Protein AF-A0A1Q7RID1-F1 (afdb_monomer_lite)

Radius of gyration: 49.97 Å; chains: 1; bounding box: 99×37×130 Å

Structure (mmCIF, N/CA/C/O backbone):
data_AF-A0A1Q7RID1-F1
#
_entry.id   AF-A0A1Q7RID1-F1
#
loop_
_atom_site.group_PDB
_atom_site.id
_atom_site.type_symbol
_atom_site.label_atom_id
_atom_site.label_alt_id
_atom_site.label_comp_id
_atom_site.label_asym_id
_atom_site.label_entity_id
_atom_site.label_seq_id
_atom_site.pdbx_PDB_ins_code
_atom_site.Cartn_x
_atom_site.Cartn_y
_atom_site.Cartn_z
_atom_site.occupancy
_atom_site.B_iso_or_equiv
_atom_site.auth_seq_id
_atom_site.auth_comp_id
_atom_site.auth_asym_id
_atom_site.auth_atom_id
_atom_site.pdbx_PDB_model_num
ATOM 1 N N . MET A 1 1 ? 16.345 -9.691 -40.781 1.00 50.75 1 MET A N 1
ATOM 2 C CA . MET A 1 1 ? 15.810 -8.319 -40.665 1.00 50.75 1 MET A CA 1
ATOM 3 C C . MET A 1 1 ? 17.003 -7.400 -40.561 1.00 50.75 1 MET A C 1
ATOM 5 O O . MET A 1 1 ? 17.753 -7.519 -39.601 1.00 50.75 1 MET A O 1
ATOM 9 N N . THR A 1 2 ? 17.241 -6.619 -41.603 1.00 48.03 2 THR A N 1
ATOM 10 C CA . THR A 1 2 ? 18.417 -5.761 -41.747 1.00 48.03 2 THR A CA 1
ATOM 11 C C . THR A 1 2 ? 18.216 -4.515 -40.877 1.00 48.03 2 THR A C 1
ATOM 13 O O . THR A 1 2 ? 17.176 -3.870 -41.017 1.00 48.03 2 THR A O 1
ATOM 16 N N . PRO A 1 3 ? 19.123 -4.196 -39.940 1.00 54.78 3 PRO A N 1
ATOM 17 C CA . PRO A 1 3 ? 19.054 -2.952 -39.176 1.00 54.78 3 PRO A CA 1
ATOM 18 C C . PRO A 1 3 ? 19.084 -1.752 -40.127 1.00 54.78 3 PRO A C 1
ATOM 20 O O . PRO A 1 3 ? 19.855 -1.770 -41.085 1.00 54.78 3 PRO A O 1
ATOM 23 N N . LEU A 1 4 ? 18.299 -0.702 -39.854 1.00 56.44 4 LEU A N 1
ATOM 24 C CA . LEU A 1 4 ? 18.349 0.537 -40.651 1.00 56.44 4 LEU A CA 1
ATOM 25 C C . LEU A 1 4 ? 19.720 1.232 -40.553 1.00 56.44 4 LEU A C 1
ATOM 27 O O . LEU A 1 4 ? 20.068 2.028 -41.418 1.00 56.44 4 LEU A O 1
ATOM 31 N N . TYR A 1 5 ? 20.498 0.918 -39.512 1.00 56.34 5 TYR A N 1
ATOM 32 C CA . TYR A 1 5 ? 21.840 1.442 -39.287 1.00 56.34 5 TYR A CA 1
ATOM 33 C C . TYR A 1 5 ? 22.753 0.323 -38.776 1.00 56.34 5 TYR A C 1
ATOM 35 O O . TYR A 1 5 ? 22.479 -0.283 -37.737 1.00 56.34 5 TYR A O 1
ATOM 43 N N . HIS A 1 6 ? 23.841 0.060 -39.502 1.00 52.00 6 HIS A N 1
ATOM 44 C CA . HIS A 1 6 ? 24.931 -0.817 -39.079 1.00 52.00 6 HIS A CA 1
ATOM 45 C C . HIS A 1 6 ? 26.238 -0.014 -39.000 1.00 52.00 6 HIS A C 1
ATOM 47 O O . HIS A 1 6 ? 26.421 0.948 -39.741 1.00 52.00 6 HIS A O 1
ATOM 53 N N . LEU A 1 7 ? 27.083 -0.405 -38.041 1.00 49.88 7 LEU A N 1
ATOM 54 C CA . LEU A 1 7 ? 28.492 -0.046 -37.819 1.00 49.88 7 LEU A CA 1
ATOM 55 C C . LEU A 1 7 ? 29.085 1.052 -38.734 1.00 49.88 7 LEU A C 1
ATOM 57 O O . LEU A 1 7 ? 29.374 0.808 -39.900 1.00 49.88 7 LEU A O 1
ATOM 61 N N . GLY A 1 8 ? 29.344 2.237 -38.160 1.00 53.72 8 GLY A N 1
ATOM 62 C CA . GLY A 1 8 ? 30.166 3.300 -38.769 1.00 53.72 8 GLY A CA 1
ATOM 63 C C . GLY A 1 8 ? 29.455 4.636 -39.020 1.00 53.72 8 GLY A C 1
ATOM 64 O O . GLY A 1 8 ? 30.118 5.660 -39.142 1.00 53.72 8 GLY A O 1
ATOM 65 N N . GLN A 1 9 ? 28.120 4.658 -39.035 1.00 64.81 9 GLN A N 1
ATOM 66 C CA . GLN A 1 9 ? 27.323 5.887 -39.165 1.00 64.81 9 GLN A CA 1
ATOM 67 C C . GLN A 1 9 ? 26.982 6.474 -37.779 1.00 64.81 9 GLN A C 1
ATOM 69 O O . GLN A 1 9 ? 26.686 5.710 -36.851 1.00 64.81 9 GLN A O 1
ATOM 74 N N . PRO A 1 10 ? 27.000 7.809 -37.597 1.00 72.88 10 PRO A N 1
ATOM 75 C CA . PRO A 1 10 ? 26.613 8.426 -36.332 1.00 72.88 10 PRO A CA 1
ATOM 76 C C . PRO A 1 10 ? 25.139 8.137 -36.021 1.00 72.88 10 PRO A C 1
ATOM 78 O O . PRO A 1 10 ? 24.274 8.253 -36.889 1.00 72.88 10 PRO A O 1
ATOM 81 N N . LEU A 1 11 ? 24.838 7.775 -34.768 1.00 82.06 11 LEU A N 1
ATOM 82 C CA . LEU A 1 11 ? 23.455 7.546 -34.343 1.00 82.06 11 LEU A CA 1
ATOM 83 C C . LEU A 1 11 ? 22.625 8.828 -34.519 1.00 82.06 11 LEU A C 1
ATOM 85 O O . LEU A 1 11 ? 23.077 9.909 -34.121 1.00 82.06 11 LEU A O 1
ATOM 89 N N . PRO A 1 12 ? 21.400 8.729 -35.057 1.00 83.19 12 PRO A N 1
ATOM 90 C CA . PRO A 1 12 ? 20.591 9.904 -35.321 1.00 83.19 12 PRO A CA 1
ATOM 91 C C . PRO A 1 12 ? 20.086 10.538 -34.016 1.00 83.19 12 PRO A C 1
ATOM 93 O O . PRO A 1 12 ? 19.702 9.854 -33.062 1.00 83.19 12 PRO A O 1
ATOM 96 N N . LYS A 1 13 ? 20.023 11.874 -33.985 1.00 90.12 13 LYS A N 1
ATOM 97 C CA . LYS A 1 13 ? 19.386 12.662 -32.911 1.00 90.12 13 LYS A CA 1
ATOM 98 C C . LYS A 1 13 ? 17.865 12.733 -33.103 1.00 90.12 13 LYS A C 1
ATOM 100 O O . LYS A 1 13 ? 17.286 13.811 -33.099 1.00 90.12 13 LYS A O 1
ATOM 105 N N . THR A 1 14 ? 17.233 11.588 -33.335 1.00 93.38 14 THR A N 1
ATOM 106 C CA . THR A 1 14 ? 15.796 11.492 -33.628 1.00 93.38 14 THR A CA 1
ATOM 107 C C . THR A 1 14 ? 15.123 10.436 -32.757 1.00 93.38 14 THR A C 1
ATOM 109 O O . THR A 1 14 ? 15.801 9.678 -32.050 1.00 93.38 14 THR A O 1
ATOM 112 N N . SER A 1 15 ? 13.796 10.396 -32.813 1.00 95.44 15 SER A N 1
ATOM 113 C CA . SER A 1 15 ? 12.967 9.450 -32.085 1.00 95.44 15 SER A CA 1
ATOM 114 C C . SER A 1 15 ? 12.852 8.105 -32.807 1.00 95.44 15 SER A C 1
ATOM 116 O O . SER A 1 15 ? 12.780 8.028 -34.035 1.00 95.44 15 SER A O 1
ATOM 118 N N . GLY A 1 16 ? 12.831 7.017 -32.041 1.00 96.19 16 GLY A N 1
ATOM 119 C CA . GLY A 1 16 ? 12.693 5.679 -32.603 1.00 96.19 16 GLY A CA 1
ATOM 120 C C . GLY A 1 16 ? 12.843 4.550 -31.594 1.00 96.19 16 GLY A C 1
ATOM 121 O O . GLY A 1 16 ? 12.984 4.762 -30.386 1.00 96.19 16 GLY A O 1
ATOM 122 N N . ILE A 1 17 ? 12.814 3.334 -32.130 1.00 97.12 17 ILE A N 1
ATOM 123 C CA . ILE A 1 17 ? 12.952 2.066 -31.421 1.00 97.12 17 ILE A CA 1
ATOM 124 C C . ILE A 1 17 ? 14.345 1.502 -31.672 1.00 97.12 17 ILE A C 1
ATOM 126 O O . ILE A 1 17 ? 14.823 1.461 -32.809 1.00 97.12 17 ILE A O 1
ATOM 130 N N . TYR A 1 18 ? 14.987 1.032 -30.609 1.00 96.00 18 TYR A N 1
ATOM 131 C CA . TYR A 1 18 ? 16.327 0.464 -30.658 1.00 96.00 18 TYR A CA 1
ATOM 132 C C . TYR A 1 18 ? 16.405 -0.905 -29.994 1.00 96.00 18 TYR A C 1
ATOM 134 O O . TYR A 1 18 ? 15.548 -1.308 -29.202 1.00 96.00 18 TYR A O 1
ATOM 142 N N . ARG A 1 19 ? 17.495 -1.601 -30.308 1.00 96.06 19 ARG A N 1
ATOM 143 C CA . ARG A 1 19 ? 17.868 -2.902 -29.779 1.00 96.06 19 ARG A CA 1
ATOM 144 C C . ARG A 1 19 ? 19.287 -2.861 -29.231 1.00 96.06 19 ARG A C 1
ATOM 146 O O . ARG A 1 19 ? 20.200 -2.431 -29.922 1.00 96.06 19 ARG A O 1
ATOM 153 N N . ILE A 1 20 ? 19.478 -3.359 -28.013 1.00 96.81 20 ILE A N 1
ATOM 154 C CA . ILE A 1 20 ? 20.806 -3.629 -27.444 1.00 96.81 20 ILE A CA 1
ATOM 155 C C . ILE A 1 20 ? 21.000 -5.140 -27.409 1.00 96.81 20 ILE A C 1
ATOM 157 O O . ILE A 1 20 ? 20.326 -5.814 -26.632 1.00 96.81 20 ILE A O 1
ATOM 161 N N . THR A 1 21 ? 21.900 -5.678 -28.225 1.00 96.88 21 THR A N 1
ATOM 162 C CA . THR A 1 21 ? 22.137 -7.123 -28.357 1.00 96.88 21 THR A CA 1
ATOM 163 C C . THR A 1 21 ? 23.465 -7.514 -27.721 1.00 96.88 21 THR A C 1
ATOM 165 O O . THR A 1 21 ? 24.486 -6.921 -28.044 1.00 96.88 21 THR A O 1
ATOM 168 N N . CYS A 1 22 ? 23.473 -8.549 -26.876 1.00 97.00 22 CYS A N 1
ATOM 169 C CA . CYS A 1 22 ? 24.702 -9.220 -26.450 1.00 97.00 22 CYS A CA 1
ATOM 170 C C . CYS A 1 22 ? 25.081 -10.280 -27.492 1.00 97.00 22 CYS A C 1
ATOM 172 O O . CYS A 1 22 ? 24.341 -11.244 -27.705 1.00 97.00 22 CYS A O 1
ATOM 174 N N . THR A 1 23 ? 26.228 -10.128 -28.146 1.00 95.62 23 THR A N 1
ATOM 175 C CA . THR A 1 23 ? 26.669 -11.007 -29.238 1.00 95.62 23 THR A CA 1
ATOM 176 C C . THR A 1 23 ? 27.029 -12.412 -28.764 1.00 95.62 23 THR A C 1
ATOM 178 O O . THR A 1 23 ? 26.898 -13.349 -29.552 1.00 95.62 23 THR A O 1
ATOM 181 N N . VAL A 1 24 ? 27.401 -12.580 -27.491 1.00 96.00 24 VAL A N 1
ATOM 182 C CA . VAL A 1 24 ? 27.783 -13.873 -26.901 1.00 96.00 24 VAL A CA 1
ATOM 183 C C . VAL A 1 24 ? 26.563 -14.765 -26.667 1.00 96.00 24 VAL A C 1
ATOM 185 O O . VAL A 1 24 ? 26.500 -15.882 -27.166 1.00 96.00 24 VAL A O 1
ATOM 188 N N . ASN A 1 25 ? 25.559 -14.276 -25.933 1.00 93.31 25 ASN A N 1
ATOM 189 C CA . ASN A 1 25 ? 24.388 -15.081 -25.550 1.00 93.31 25 ASN A CA 1
ATOM 190 C C . ASN A 1 25 ? 23.147 -14.842 -26.429 1.00 93.31 25 ASN A C 1
ATOM 192 O O . ASN A 1 25 ? 22.099 -15.439 -26.181 1.00 93.31 25 ASN A O 1
ATOM 196 N N . LYS A 1 26 ? 23.252 -13.938 -27.412 1.00 95.62 26 LYS A N 1
ATOM 197 C CA . LYS A 1 26 ? 22.203 -13.536 -28.365 1.00 95.62 26 LYS A CA 1
ATOM 198 C C . LYS A 1 26 ? 20.938 -12.924 -27.742 1.00 95.62 26 LYS A C 1
ATOM 200 O O . LYS A 1 26 ? 19.990 -12.624 -28.470 1.00 95.62 26 LYS A O 1
ATOM 205 N N . LYS A 1 27 ? 20.909 -12.682 -26.427 1.00 97.06 27 LYS A N 1
ATOM 206 C CA . LYS A 1 27 ? 19.826 -11.953 -25.754 1.00 97.06 27 LYS A CA 1
ATOM 207 C C . LYS A 1 27 ? 19.906 -10.471 -26.083 1.00 97.06 27 LYS A C 1
ATOM 209 O O . LYS A 1 27 ? 20.976 -9.932 -26.367 1.00 97.06 27 LYS A O 1
ATOM 214 N N . PHE A 1 28 ? 18.761 -9.804 -26.023 1.00 97.56 28 PHE A N 1
ATOM 215 C CA . PHE A 1 28 ? 18.652 -8.409 -26.418 1.00 97.56 28 PHE A CA 1
ATOM 216 C C . PHE A 1 28 ? 17.632 -7.638 -25.584 1.00 97.56 28 PHE A C 1
ATOM 218 O O . PHE A 1 28 ? 16.735 -8.219 -24.980 1.00 97.56 28 PHE A O 1
ATOM 225 N N . TYR A 1 29 ? 17.780 -6.321 -25.547 1.00 97.69 29 TYR A N 1
ATOM 226 C CA . TYR A 1 29 ? 16.843 -5.385 -24.938 1.00 97.69 29 TYR A CA 1
ATOM 227 C C . TYR A 1 29 ? 16.215 -4.519 -26.027 1.00 97.69 29 TYR A C 1
ATOM 229 O O . TYR A 1 29 ? 16.944 -4.010 -26.873 1.00 97.69 29 TYR A O 1
ATOM 237 N N . ILE A 1 30 ? 14.897 -4.348 -25.991 1.00 97.81 30 ILE A N 1
AT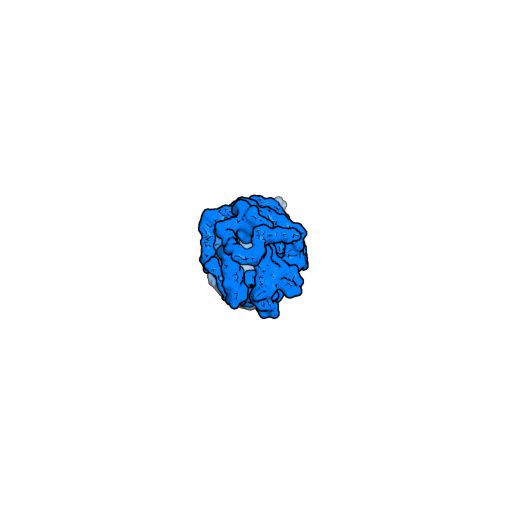OM 238 C CA . ILE A 1 30 ? 14.153 -3.406 -26.832 1.00 97.81 30 ILE A CA 1
ATOM 239 C C . ILE A 1 30 ? 13.778 -2.196 -25.984 1.00 97.81 30 ILE A C 1
ATOM 241 O O . ILE A 1 30 ? 13.294 -2.362 -24.863 1.00 97.81 30 ILE A O 1
ATOM 245 N N . GLY A 1 31 ? 13.985 -1.000 -26.520 1.00 96.44 31 GLY A N 1
ATOM 246 C CA . GLY A 1 31 ? 13.530 0.235 -25.898 1.00 96.44 31 GLY A CA 1
ATOM 247 C C . GLY A 1 31 ? 13.184 1.293 -26.934 1.00 96.44 31 GLY A C 1
ATOM 248 O O . GLY A 1 31 ? 13.508 1.160 -28.116 1.00 96.44 31 GLY A O 1
ATOM 249 N N . SER A 1 32 ? 12.535 2.356 -26.477 1.00 96.56 32 SER A N 1
ATOM 250 C CA . SER A 1 32 ? 12.223 3.535 -27.281 1.00 96.56 32 SER A CA 1
ATOM 251 C C . SER A 1 32 ? 12.902 4.785 -26.721 1.00 96.56 32 SER A C 1
ATOM 253 O O . SER A 1 32 ? 13.289 4.841 -25.550 1.00 96.56 32 SER A O 1
ATOM 255 N N . SER A 1 33 ? 13.111 5.790 -27.570 1.00 96.12 33 SER A N 1
ATOM 256 C CA . SER A 1 33 ? 13.591 7.107 -27.144 1.00 96.12 33 SER A CA 1
ATOM 257 C C . SER A 1 33 ? 13.119 8.200 -28.088 1.00 96.12 33 SER A C 1
ATOM 259 O O . SER A 1 33 ? 12.927 7.957 -29.276 1.00 96.12 33 SER A O 1
ATOM 261 N N . VAL A 1 34 ? 13.015 9.423 -27.567 1.00 96.44 34 VAL A N 1
ATOM 262 C CA . VAL A 1 34 ? 12.876 10.649 -28.368 1.00 96.44 34 VAL A CA 1
ATOM 263 C C . VAL A 1 34 ? 14.203 11.086 -29.005 1.00 96.44 34 VAL A C 1
ATOM 265 O O . VAL A 1 34 ? 14.206 11.817 -29.986 1.00 96.44 34 VAL A O 1
ATOM 268 N N . ASN A 1 35 ? 15.330 10.635 -28.446 1.00 95.38 35 ASN A N 1
ATOM 269 C CA . ASN A 1 35 ? 16.678 10.910 -28.934 1.00 95.38 35 ASN A CA 1
ATOM 270 C C . ASN A 1 35 ? 17.553 9.661 -28.759 1.00 95.38 35 ASN A C 1
ATOM 272 O O . ASN A 1 35 ? 17.962 9.316 -27.645 1.00 95.38 35 ASN A O 1
ATOM 276 N N . LEU A 1 36 ? 17.805 8.957 -29.862 1.00 93.69 36 LEU A N 1
ATOM 277 C CA . LEU A 1 36 ? 18.538 7.688 -29.875 1.00 93.69 36 LEU A CA 1
ATOM 278 C C . LEU A 1 36 ? 20.024 7.852 -29.520 1.00 93.69 36 LEU A C 1
ATOM 280 O O . LEU A 1 36 ? 20.547 7.059 -28.733 1.00 93.69 36 LEU A O 1
ATOM 284 N N . LEU A 1 37 ? 20.687 8.900 -30.025 1.00 92.81 37 LEU A N 1
ATOM 285 C CA . LEU A 1 37 ? 22.090 9.195 -29.706 1.00 92.81 37 LEU A CA 1
ATOM 286 C C . LEU A 1 37 ? 22.292 9.420 -28.202 1.00 92.81 37 LEU A C 1
ATOM 288 O O . LEU A 1 37 ? 23.147 8.783 -27.582 1.00 92.81 37 LEU A O 1
ATOM 292 N N . GLN A 1 38 ? 21.485 10.305 -27.609 1.00 94.88 38 GLN A N 1
ATOM 293 C CA . GLN A 1 38 ? 21.546 10.586 -26.174 1.00 94.88 38 GLN A CA 1
ATOM 294 C C . GLN A 1 38 ? 21.262 9.318 -25.363 1.00 94.88 38 GLN A C 1
ATOM 296 O O . GLN A 1 38 ? 21.991 9.001 -24.421 1.00 94.88 38 GLN A O 1
ATOM 301 N N . ARG A 1 39 ? 20.238 8.556 -25.764 1.00 96.06 39 ARG A N 1
ATOM 302 C CA . ARG A 1 39 ? 19.818 7.354 -25.047 1.00 96.06 39 ARG A CA 1
ATOM 303 C C . ARG A 1 39 ? 20.898 6.284 -24.999 1.00 96.06 39 ARG A C 1
ATOM 305 O O . ARG A 1 39 ? 21.079 5.649 -23.959 1.00 96.06 39 ARG A O 1
ATOM 312 N N . TRP A 1 40 ? 21.631 6.086 -26.093 1.00 95.06 40 TRP A N 1
ATOM 313 C CA . TRP A 1 40 ? 22.751 5.152 -26.089 1.00 95.06 40 TRP A CA 1
ATOM 314 C C . TRP A 1 40 ? 23.865 5.603 -25.137 1.00 95.06 40 TRP A C 1
ATOM 316 O O . TRP A 1 40 ? 24.362 4.798 -24.346 1.00 95.06 40 TRP A O 1
ATOM 326 N N . GLY A 1 41 ? 24.199 6.897 -25.143 1.00 94.62 41 GLY A N 1
ATOM 327 C CA . GLY A 1 41 ? 25.163 7.476 -24.205 1.00 94.62 41 GLY A CA 1
ATOM 328 C C . GLY A 1 41 ? 24.775 7.252 -22.739 1.00 94.62 41 GLY A C 1
ATOM 329 O O . GLY A 1 41 ? 25.613 6.842 -21.934 1.00 94.62 41 GLY A O 1
ATOM 330 N N . GLU A 1 42 ? 23.498 7.445 -22.399 1.00 96.56 42 GLU A N 1
ATOM 331 C CA . GLU A 1 42 ? 22.955 7.181 -21.060 1.00 96.56 42 GLU A CA 1
ATOM 332 C C . GLU A 1 42 ? 23.090 5.708 -20.663 1.00 96.56 42 GLU A C 1
ATOM 334 O O . GLU A 1 42 ? 23.636 5.411 -19.598 1.00 96.56 42 GLU A O 1
ATOM 339 N N . HIS A 1 43 ? 22.648 4.784 -21.525 1.00 97.25 43 HIS A N 1
ATOM 340 C CA . HIS A 1 43 ? 22.779 3.346 -21.283 1.00 97.25 43 HIS A CA 1
ATOM 341 C C . HIS A 1 43 ? 24.230 2.959 -21.013 1.00 97.25 43 HIS A C 1
ATOM 343 O O . HIS A 1 43 ? 24.522 2.344 -19.988 1.00 97.25 43 HIS A O 1
ATOM 349 N N . ARG A 1 44 ? 25.142 3.366 -21.899 1.00 95.50 44 ARG A N 1
ATOM 350 C CA . ARG A 1 44 ? 26.569 3.053 -21.808 1.00 95.50 44 ARG A CA 1
ATOM 351 C C . ARG A 1 44 ? 27.189 3.611 -20.529 1.00 95.50 44 ARG A C 1
ATOM 353 O O . ARG A 1 44 ? 27.884 2.888 -19.821 1.00 95.50 44 ARG A O 1
ATOM 360 N N . LYS A 1 45 ? 26.887 4.869 -20.184 1.00 97.56 45 LYS A N 1
ATOM 361 C CA . LYS A 1 45 ? 27.340 5.501 -18.936 1.00 97.56 45 LYS A CA 1
ATOM 362 C C . LYS A 1 45 ? 26.853 4.732 -17.707 1.00 97.56 45 LYS A C 1
ATOM 364 O O . LYS A 1 45 ? 27.654 4.456 -16.820 1.00 97.56 45 LYS A O 1
ATOM 369 N N . MET A 1 46 ? 25.565 4.387 -17.651 1.00 97.38 46 MET A N 1
ATOM 370 C CA . MET A 1 46 ? 24.973 3.668 -16.516 1.00 97.38 46 MET A CA 1
ATOM 371 C C . MET A 1 46 ? 25.507 2.239 -16.383 1.00 97.38 46 MET A C 1
ATOM 373 O O . MET A 1 46 ? 25.726 1.777 -15.266 1.00 97.38 46 MET A O 1
ATOM 377 N N . LEU A 1 47 ? 25.723 1.547 -17.506 1.00 97.81 47 LEU A N 1
ATOM 378 C CA . LEU A 1 47 ? 26.282 0.195 -17.523 1.00 97.81 47 LEU A CA 1
ATOM 379 C C . LEU A 1 47 ? 27.734 0.193 -17.035 1.00 97.81 47 LEU A C 1
ATOM 381 O O . LEU A 1 47 ? 28.076 -0.606 -16.166 1.00 97.81 47 LEU A O 1
ATOM 385 N N . ARG A 1 48 ? 28.560 1.138 -17.501 1.00 97.25 48 ARG A N 1
ATOM 386 C CA . ARG A 1 48 ? 29.944 1.315 -17.024 1.00 97.25 48 ARG A CA 1
ATOM 387 C C . ARG A 1 48 ? 30.023 1.651 -15.533 1.00 97.25 48 ARG A C 1
ATOM 389 O O . ARG A 1 48 ? 30.941 1.200 -14.859 1.00 97.25 48 ARG A O 1
ATOM 396 N N . SER A 1 49 ? 29.064 2.413 -15.004 1.00 96.94 49 SER A N 1
ATOM 397 C CA . SER A 1 49 ? 29.029 2.803 -13.588 1.00 96.94 49 SER A CA 1
ATOM 398 C C . SER A 1 49 ? 28.264 1.838 -12.675 1.00 96.94 49 SER A C 1
ATOM 400 O O . SER A 1 49 ? 28.031 2.166 -11.513 1.00 96.94 49 SER A O 1
ATOM 402 N N . ASN A 1 50 ? 27.876 0.652 -13.163 1.00 96.31 50 ASN A N 1
ATOM 403 C CA . ASN A 1 50 ? 27.119 -0.347 -12.397 1.00 96.31 50 ASN A CA 1
ATOM 404 C C . ASN A 1 50 ? 25.784 0.155 -11.815 1.00 96.31 50 ASN A C 1
ATOM 406 O O . ASN A 1 50 ? 25.320 -0.331 -10.783 1.00 96.31 50 ASN A O 1
ATOM 410 N N . ASN A 1 51 ? 25.140 1.111 -12.484 1.00 95.12 51 ASN A N 1
ATOM 411 C CA . ASN A 1 51 ? 23.918 1.757 -12.003 1.00 95.12 51 ASN A CA 1
ATOM 412 C C . ASN A 1 51 ? 22.750 1.643 -12.997 1.00 95.12 51 ASN A C 1
ATOM 414 O O . ASN A 1 51 ? 21.829 2.459 -13.000 1.00 95.12 51 ASN A O 1
ATOM 418 N N . HIS A 1 52 ? 22.782 0.653 -13.888 1.00 96.88 52 HIS A N 1
ATOM 419 C CA . HIS A 1 52 ? 21.730 0.473 -14.877 1.00 96.88 52 HIS A CA 1
ATOM 420 C C . HIS A 1 52 ? 20.446 -0.124 -14.269 1.00 96.88 52 HIS A C 1
ATOM 422 O O . HIS A 1 52 ? 20.474 -1.147 -13.585 1.00 96.88 52 HIS A O 1
ATOM 428 N N . GLY A 1 53 ? 19.283 0.469 -14.573 1.00 91.12 53 GLY A N 1
ATOM 429 C CA . GLY A 1 53 ? 17.991 0.052 -13.999 1.00 91.12 53 GLY A CA 1
ATOM 430 C C . GLY A 1 53 ? 17.535 -1.360 -14.397 1.00 91.12 53 GLY A C 1
ATOM 431 O O . GLY A 1 53 ? 16.794 -2.011 -13.661 1.00 91.12 53 GLY A O 1
ATOM 432 N N . ASN A 1 54 ? 18.002 -1.867 -15.541 1.00 93.88 54 ASN A N 1
ATOM 433 C CA . ASN A 1 54 ? 17.823 -3.265 -15.928 1.00 93.88 54 ASN A CA 1
ATOM 434 C C . ASN A 1 54 ? 18.981 -4.116 -15.394 1.00 93.88 54 ASN A C 1
ATOM 436 O O . ASN A 1 54 ? 20.064 -4.137 -15.984 1.00 93.88 54 ASN A O 1
ATOM 440 N N . ILE A 1 55 ? 18.725 -4.841 -14.303 1.00 93.94 55 ILE A N 1
ATOM 441 C CA . ILE A 1 55 ? 19.734 -5.660 -13.620 1.00 93.94 55 ILE A CA 1
ATOM 442 C C . ILE A 1 55 ? 20.223 -6.847 -14.460 1.00 93.94 55 ILE A C 1
ATOM 444 O O . ILE A 1 55 ? 21.371 -7.260 -14.324 1.00 93.94 55 ILE A O 1
ATOM 448 N N . HIS A 1 56 ? 19.383 -7.407 -15.336 1.00 95.38 56 HIS A N 1
ATOM 449 C CA . HIS A 1 56 ? 19.787 -8.528 -16.189 1.00 95.38 56 HIS A CA 1
ATOM 450 C C . HIS A 1 56 ? 20.756 -8.065 -17.272 1.00 95.38 56 HIS A C 1
ATOM 452 O O . HIS A 1 56 ? 21.771 -8.723 -17.497 1.00 95.38 56 HIS A O 1
ATOM 458 N N . LEU A 1 57 ? 20.472 -6.906 -17.875 1.00 96.56 57 LEU A N 1
ATOM 459 C CA . LEU A 1 57 ? 21.382 -6.270 -18.819 1.00 96.56 57 LEU A CA 1
ATOM 460 C C . LEU A 1 57 ? 22.702 -5.879 -18.134 1.00 96.56 57 LEU A C 1
ATOM 462 O O . LEU A 1 57 ? 23.758 -6.221 -18.650 1.00 96.56 57 LEU A O 1
ATOM 466 N N . GLN A 1 58 ? 22.653 -5.273 -16.938 1.00 98.06 58 GLN A N 1
ATOM 467 C CA . GLN A 1 58 ? 23.854 -4.924 -16.160 1.00 98.06 58 GLN A CA 1
ATOM 468 C C . GLN A 1 58 ? 24.727 -6.146 -15.849 1.00 98.06 58 GLN A C 1
ATOM 470 O O . GLN A 1 58 ? 25.938 -6.115 -16.033 1.00 98.06 58 GLN A O 1
ATOM 475 N N . ARG A 1 59 ? 24.126 -7.248 -15.388 1.00 97.38 59 ARG A N 1
ATOM 476 C CA . ARG A 1 59 ? 24.869 -8.480 -15.077 1.00 97.38 59 ARG A CA 1
ATOM 477 C C . ARG A 1 59 ? 25.503 -9.095 -16.319 1.00 97.38 59 ARG A C 1
ATOM 479 O O . ARG A 1 59 ? 26.619 -9.592 -16.235 1.00 97.38 59 ARG A O 1
ATOM 486 N N . ALA A 1 60 ? 24.798 -9.080 -17.450 1.00 97.38 60 ALA A N 1
ATOM 487 C CA . ALA A 1 60 ? 25.348 -9.562 -18.710 1.00 97.38 60 ALA A CA 1
ATOM 488 C C . ALA A 1 60 ? 26.509 -8.676 -19.184 1.00 97.38 60 ALA A C 1
ATOM 490 O O . ALA A 1 60 ? 27.532 -9.213 -19.588 1.00 97.38 60 ALA A O 1
ATOM 491 N N . TRP A 1 61 ? 26.379 -7.353 -19.062 1.00 98.00 61 TRP A N 1
ATOM 492 C CA . TRP A 1 61 ? 27.447 -6.395 -19.354 1.00 98.00 61 TRP A CA 1
ATOM 493 C C . TRP A 1 61 ? 28.701 -6.664 -18.520 1.00 98.00 61 TRP A C 1
ATOM 495 O O . TRP A 1 61 ? 29.782 -6.831 -19.069 1.00 98.00 61 TRP A O 1
ATOM 505 N N . ASN A 1 62 ? 28.544 -6.821 -17.204 1.00 97.81 62 ASN A N 1
ATOM 506 C CA . ASN A 1 62 ? 29.662 -7.119 -16.304 1.00 97.81 62 ASN A CA 1
ATOM 507 C C . ASN A 1 62 ? 30.316 -8.473 -16.591 1.00 97.81 62 ASN A C 1
ATOM 509 O O . ASN A 1 62 ? 31.495 -8.653 -16.318 1.00 97.81 62 ASN A O 1
ATOM 513 N N . LYS A 1 63 ? 29.535 -9.443 -17.080 1.00 98.00 63 LYS A N 1
ATOM 514 C CA . LYS A 1 63 ? 30.014 -10.799 -17.344 1.00 98.00 63 LYS A CA 1
ATOM 515 C C . LYS A 1 63 ? 30.749 -10.916 -18.678 1.00 98.00 63 LYS A C 1
ATOM 517 O O . LYS A 1 63 ? 31.721 -11.655 -18.749 1.00 98.00 63 LYS A O 1
ATOM 522 N N . TYR A 1 64 ? 30.231 -10.282 -19.728 1.00 97.19 64 TYR A N 1
ATOM 523 C CA . TYR A 1 64 ? 30.708 -10.491 -21.098 1.00 97.19 64 TYR A CA 1
ATOM 524 C C . TYR A 1 64 ? 31.525 -9.326 -21.650 1.00 97.19 64 TYR A C 1
ATOM 526 O O . TYR A 1 64 ? 32.095 -9.485 -22.716 1.00 97.19 64 TYR A O 1
ATOM 534 N N . GLY A 1 65 ? 31.591 -8.192 -20.951 1.00 96.06 65 GLY A N 1
ATOM 535 C CA . GLY A 1 65 ? 32.325 -7.023 -21.421 1.00 96.06 65 GLY A CA 1
ATOM 536 C C . GLY A 1 65 ? 31.520 -6.176 -22.404 1.00 96.06 65 GLY A C 1
ATOM 537 O O . GLY A 1 65 ? 30.523 -6.607 -22.986 1.00 96.06 65 GLY A O 1
ATOM 538 N N . GLU A 1 66 ? 31.931 -4.923 -22.537 1.00 95.69 66 GLU A N 1
ATOM 539 C CA . GLU A 1 66 ? 31.221 -3.874 -23.268 1.00 95.69 66 GLU A CA 1
ATOM 540 C C . GLU A 1 66 ? 31.244 -4.090 -24.787 1.00 95.69 66 GLU A C 1
ATOM 542 O O . GLU A 1 66 ? 30.244 -3.891 -25.473 1.00 95.69 66 GLU A O 1
ATOM 547 N N . GLU A 1 67 ? 32.385 -4.528 -25.300 1.00 95.38 67 GLU A N 1
ATOM 548 C CA . GLU A 1 67 ? 32.664 -4.840 -26.699 1.00 95.38 67 GLU A CA 1
ATOM 549 C C . GLU A 1 67 ? 31.744 -5.925 -27.272 1.00 95.38 67 GLU A C 1
ATOM 551 O O . GLU A 1 67 ? 31.556 -6.013 -28.484 1.00 95.38 67 GLU A O 1
ATOM 556 N N . THR A 1 68 ? 31.109 -6.720 -26.407 1.00 95.94 68 THR A N 1
ATOM 557 C CA . THR A 1 68 ? 30.143 -7.746 -26.814 1.00 95.94 68 THR A CA 1
ATOM 558 C C . THR A 1 68 ? 28.722 -7.215 -26.996 1.00 95.94 68 THR A C 1
ATOM 560 O O . THR A 1 68 ? 27.816 -7.991 -27.310 1.00 95.94 68 THR A O 1
ATOM 563 N N . PHE A 1 69 ? 28.486 -5.913 -26.811 1.00 95.81 69 PHE A N 1
ATOM 564 C CA . PHE A 1 69 ? 27.165 -5.308 -26.947 1.00 95.81 69 PHE A CA 1
ATOM 565 C C . PHE A 1 69 ? 27.069 -4.384 -28.156 1.00 95.81 69 PHE A C 1
ATOM 567 O O . PHE A 1 69 ? 27.852 -3.455 -28.327 1.00 95.81 69 PHE A O 1
ATOM 574 N N . ILE A 1 70 ? 26.031 -4.608 -28.961 1.00 94.06 70 ILE A N 1
ATOM 575 C CA . ILE A 1 70 ? 25.728 -3.812 -30.152 1.00 94.06 70 ILE A CA 1
ATOM 576 C C . ILE A 1 70 ? 24.432 -3.041 -29.912 1.00 94.06 70 ILE A C 1
ATOM 578 O O . ILE A 1 70 ? 23.448 -3.616 -29.443 1.00 94.06 70 ILE A O 1
ATOM 582 N N . PHE A 1 71 ? 24.439 -1.748 -30.239 1.00 93.94 71 PHE A N 1
ATOM 583 C CA . PHE A 1 71 ? 23.254 -0.894 -30.263 1.00 93.94 71 PHE A CA 1
ATOM 584 C C . PHE A 1 71 ? 22.791 -0.702 -31.709 1.00 93.94 71 PHE A C 1
ATOM 586 O O . PHE A 1 71 ? 23.552 -0.221 -32.545 1.00 93.94 71 PHE A O 1
ATOM 593 N N . GLU A 1 72 ? 21.543 -1.055 -31.995 1.00 93.31 72 GLU A N 1
ATOM 594 C CA . GLU A 1 72 ? 20.960 -1.035 -33.337 1.00 93.31 72 GLU A CA 1
ATOM 595 C C . GLU A 1 72 ? 19.651 -0.246 -33.321 1.00 93.31 72 GLU A C 1
ATOM 597 O O . GLU A 1 72 ? 18.836 -0.403 -32.412 1.00 93.31 72 GLU A O 1
ATOM 602 N N . VAL A 1 73 ? 19.415 0.578 -34.340 1.00 94.38 73 VAL A N 1
ATOM 603 C CA . VAL A 1 73 ? 18.121 1.246 -34.539 1.00 94.38 73 VAL A CA 1
ATOM 604 C C . VAL A 1 73 ? 17.248 0.350 -35.412 1.00 94.38 73 VAL A C 1
ATOM 606 O O . VAL A 1 73 ? 17.642 -0.022 -36.518 1.00 94.38 73 VAL A O 1
ATOM 609 N N . ILE A 1 74 ? 16.074 -0.016 -34.900 1.00 93.38 74 ILE A N 1
ATOM 610 C CA . ILE A 1 74 ? 15.144 -0.930 -35.575 1.00 93.38 74 ILE A CA 1
ATOM 611 C C . ILE A 1 74 ? 14.119 -0.149 -36.395 1.00 93.38 74 ILE A C 1
ATOM 613 O O . ILE A 1 74 ? 13.762 -0.568 -37.491 1.00 93.38 74 ILE A O 1
ATOM 617 N N . GLU A 1 75 ? 13.631 0.972 -35.863 1.00 94.12 75 GLU A N 1
ATOM 618 C CA . GLU A 1 75 ? 12.556 1.747 -36.483 1.00 94.12 75 GLU A CA 1
ATOM 619 C C . GLU A 1 75 ? 12.651 3.219 -36.071 1.00 94.12 75 GLU A C 1
ATOM 621 O O . GLU A 1 75 ? 12.812 3.516 -34.888 1.00 94.12 75 GLU A O 1
ATOM 626 N N . LEU A 1 76 ? 12.536 4.147 -37.023 1.00 94.81 76 LEU A N 1
ATOM 627 C CA . LEU A 1 76 ? 12.362 5.572 -36.729 1.00 94.81 76 LEU A CA 1
ATOM 628 C C . LEU A 1 76 ? 10.870 5.869 -36.607 1.00 94.81 76 LEU A C 1
ATOM 630 O O . LEU A 1 76 ? 10.085 5.465 -37.460 1.00 94.81 76 LEU A O 1
ATOM 634 N N . VAL A 1 77 ? 10.474 6.534 -35.526 1.00 94.06 77 VAL A N 1
ATOM 635 C CA . VAL A 1 77 ? 9.064 6.664 -35.137 1.00 94.06 77 VAL A CA 1
ATOM 636 C C . VAL A 1 77 ? 8.842 8.045 -34.542 1.00 94.06 77 VAL A C 1
ATOM 638 O O . VAL A 1 77 ? 9.669 8.501 -33.758 1.00 94.06 77 VAL A O 1
ATOM 641 N N . LEU A 1 78 ? 7.726 8.705 -34.865 1.00 94.62 78 LEU A N 1
ATOM 642 C CA . LEU A 1 78 ? 7.336 9.953 -34.200 1.00 94.62 78 LEU A CA 1
ATOM 643 C C . LEU A 1 78 ? 7.085 9.726 -32.703 1.00 94.62 78 LEU A C 1
ATOM 645 O O . LEU A 1 78 ? 6.635 8.663 -32.278 1.00 94.62 78 LEU A O 1
ATOM 649 N N . THR A 1 79 ? 7.328 10.749 -31.889 1.00 94.25 79 THR A N 1
ATOM 650 C CA . THR A 1 79 ? 7.251 10.657 -30.421 1.00 94.25 79 THR A CA 1
ATOM 651 C C . THR A 1 79 ? 5.906 10.137 -29.900 1.00 94.25 79 THR A C 1
ATOM 653 O O . THR A 1 79 ? 5.886 9.376 -28.934 1.00 94.25 79 THR A O 1
ATOM 656 N N . SER A 1 80 ? 4.800 10.477 -30.570 1.00 95.56 80 SER A N 1
ATOM 657 C CA . SER A 1 80 ? 3.439 10.040 -30.229 1.00 95.56 80 SER A CA 1
ATOM 658 C C . SER A 1 80 ? 3.231 8.525 -30.308 1.00 95.56 80 SER A C 1
ATOM 660 O O . SER A 1 80 ? 2.384 7.998 -29.594 1.00 95.56 80 SER A O 1
ATOM 662 N N . PHE A 1 81 ? 4.011 7.818 -31.130 1.00 95.81 81 PHE A N 1
ATOM 663 C CA . PHE A 1 81 ? 3.849 6.380 -31.369 1.00 95.81 81 PHE A CA 1
ATOM 664 C C . PHE A 1 81 ? 4.910 5.520 -30.665 1.00 95.81 81 PHE A C 1
ATOM 666 O O . PHE A 1 81 ? 4.899 4.300 -30.807 1.00 95.81 81 PHE A O 1
ATOM 673 N N . LEU A 1 82 ? 5.830 6.109 -29.889 1.00 95.56 82 LEU A N 1
ATOM 674 C CA . LEU A 1 82 ? 6.955 5.365 -29.302 1.00 95.56 82 LEU A CA 1
ATOM 675 C C . LEU A 1 82 ? 6.514 4.194 -28.423 1.00 95.56 82 LEU A C 1
ATOM 677 O O . LEU A 1 82 ? 7.049 3.102 -28.576 1.00 95.56 82 LEU A O 1
ATOM 681 N N . LEU A 1 83 ? 5.536 4.397 -27.536 1.00 95.00 83 LEU A N 1
ATOM 682 C CA . LEU A 1 83 ? 5.070 3.335 -26.637 1.00 95.00 83 LEU A CA 1
ATOM 683 C C . LEU A 1 83 ? 4.369 2.204 -27.394 1.00 95.00 83 LEU A C 1
ATOM 685 O O . LEU A 1 83 ? 4.606 1.033 -27.107 1.00 95.00 83 LEU A O 1
ATOM 689 N N . GLU A 1 84 ? 3.537 2.552 -28.377 1.00 96.44 84 GLU A N 1
ATOM 690 C CA . GLU A 1 84 ? 2.838 1.580 -29.219 1.00 96.44 84 GLU A CA 1
ATOM 691 C C . GLU A 1 84 ? 3.835 0.732 -30.018 1.00 96.44 84 GLU A C 1
ATOM 693 O O . GLU A 1 84 ? 3.763 -0.499 -30.026 1.00 96.44 84 GLU A O 1
ATOM 698 N N . ARG A 1 85 ? 4.823 1.382 -30.642 1.00 97.38 85 ARG A N 1
ATOM 699 C CA . ARG A 1 85 ? 5.851 0.697 -31.431 1.00 97.38 85 ARG A CA 1
ATOM 700 C C . ARG A 1 85 ? 6.826 -0.085 -30.559 1.00 97.38 85 ARG A C 1
ATOM 702 O O . ARG A 1 85 ? 7.212 -1.190 -30.932 1.00 97.38 85 ARG A O 1
ATOM 709 N N . GLU A 1 86 ? 7.181 0.413 -29.377 1.00 97.06 86 GLU A N 1
ATOM 710 C CA . GLU A 1 86 ? 7.975 -0.348 -28.409 1.00 97.06 86 GLU A CA 1
ATOM 711 C C . GLU A 1 86 ? 7.261 -1.641 -28.010 1.00 97.06 86 GLU A C 1
ATOM 713 O O . GLU A 1 86 ? 7.872 -2.710 -28.055 1.00 97.06 86 GLU A O 1
ATOM 718 N N . GLN A 1 87 ? 5.965 -1.561 -27.689 1.00 97.31 87 GLN A N 1
ATOM 719 C CA . GLN A 1 87 ? 5.153 -2.732 -27.369 1.00 97.31 87 GLN A CA 1
ATOM 720 C C . GLN A 1 87 ? 5.125 -3.726 -28.535 1.00 97.31 87 GLN A C 1
ATOM 722 O O . GLN A 1 87 ? 5.428 -4.904 -28.341 1.00 97.31 87 GLN A O 1
ATOM 727 N N . PHE A 1 88 ? 4.856 -3.243 -29.753 1.00 97.69 88 PHE A N 1
ATOM 728 C CA . PHE A 1 88 ? 4.866 -4.066 -30.963 1.00 97.69 88 PHE A CA 1
ATOM 729 C C . PHE A 1 88 ? 6.176 -4.852 -31.113 1.00 97.69 88 PHE A C 1
ATOM 731 O O . PHE A 1 88 ? 6.151 -6.060 -31.355 1.00 97.69 88 PHE A O 1
ATOM 738 N N . TRP A 1 89 ? 7.330 -4.202 -30.934 1.00 97.19 89 TRP A N 1
ATOM 739 C CA . TRP A 1 89 ? 8.626 -4.874 -31.050 1.00 97.19 89 TRP A CA 1
ATOM 740 C C . TRP A 1 89 ? 8.930 -5.812 -29.885 1.00 97.19 89 TRP A C 1
ATOM 742 O O . TRP A 1 89 ? 9.502 -6.880 -30.119 1.00 97.19 89 TRP A O 1
ATOM 752 N N . ILE A 1 90 ? 8.539 -5.467 -28.656 1.00 96.44 90 ILE A N 1
ATOM 753 C CA . ILE A 1 90 ? 8.660 -6.359 -27.494 1.00 96.44 90 ILE A CA 1
ATOM 754 C C . ILE A 1 90 ? 7.902 -7.666 -27.749 1.00 96.44 90 ILE A C 1
ATOM 756 O O . ILE A 1 90 ? 8.472 -8.745 -27.548 1.00 96.44 90 ILE A O 1
ATOM 760 N N . ASP A 1 91 ? 6.666 -7.575 -28.239 1.00 96.31 91 ASP A N 1
ATOM 761 C CA . ASP A 1 91 ? 5.807 -8.731 -28.493 1.00 96.31 91 ASP A CA 1
ATOM 762 C C . ASP A 1 91 ? 6.303 -9.543 -29.689 1.00 96.31 91 ASP A C 1
ATOM 764 O O . ASP A 1 91 ? 6.541 -10.749 -29.571 1.00 96.31 91 ASP A O 1
ATOM 768 N N . LYS A 1 92 ? 6.570 -8.871 -30.817 1.00 96.69 92 LYS A N 1
ATOM 769 C CA . LYS A 1 92 ? 7.051 -9.498 -32.057 1.00 96.69 92 LYS A CA 1
ATOM 770 C C . LYS A 1 92 ? 8.348 -10.277 -31.857 1.00 96.69 92 LYS A C 1
ATOM 772 O O . LYS A 1 92 ? 8.525 -11.352 -32.424 1.00 96.69 92 LYS A O 1
ATOM 777 N N . THR A 1 93 ? 9.271 -9.743 -31.059 1.00 94.75 93 THR A N 1
ATOM 778 C CA . THR A 1 93 ? 10.574 -10.381 -30.805 1.00 94.75 93 THR A CA 1
ATOM 779 C C . THR A 1 93 ? 10.574 -11.281 -29.570 1.00 94.75 93 THR A C 1
ATOM 781 O O . THR A 1 93 ? 11.539 -12.012 -29.336 1.00 94.75 93 THR A O 1
ATOM 784 N N . GLN A 1 94 ? 9.495 -11.268 -28.783 1.00 95.50 94 GLN A N 1
ATOM 785 C CA . GLN A 1 94 ? 9.395 -11.930 -27.483 1.00 95.50 94 GLN A CA 1
ATOM 786 C C . GLN A 1 94 ? 10.516 -11.499 -26.520 1.00 95.50 94 GLN A C 1
ATOM 788 O O . GLN A 1 94 ? 11.084 -12.328 -25.798 1.00 95.50 94 GLN A O 1
ATOM 793 N N . ALA A 1 95 ? 10.833 -10.201 -26.494 1.00 94.31 95 ALA A N 1
ATOM 794 C CA . ALA A 1 95 ? 11.968 -9.632 -25.761 1.00 94.31 95 ALA A CA 1
ATOM 795 C C . ALA A 1 95 ? 11.941 -9.930 -24.250 1.00 94.31 95 ALA A C 1
ATOM 797 O O . ALA A 1 95 ? 12.990 -9.982 -23.612 1.00 94.31 95 ALA A O 1
ATOM 798 N N . VAL A 1 96 ? 10.760 -10.174 -23.673 1.00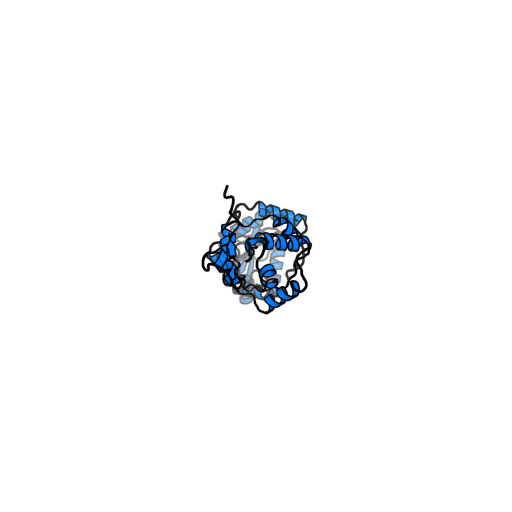 93.00 96 VAL A N 1
ATOM 799 C CA . VAL A 1 96 ? 10.610 -10.554 -22.256 1.00 93.00 96 VAL A CA 1
ATOM 800 C C . VAL A 1 96 ? 11.042 -11.996 -21.992 1.00 93.00 96 VAL A C 1
ATOM 802 O O . VAL A 1 96 ? 11.663 -12.292 -20.977 1.00 93.00 96 VAL A O 1
ATOM 805 N N . LYS A 1 97 ? 10.724 -12.916 -22.909 1.00 93.56 97 LYS A N 1
ATOM 806 C CA . LYS A 1 97 ? 11.039 -14.345 -22.759 1.00 93.56 97 LYS A CA 1
ATOM 807 C C . LYS A 1 97 ? 12.463 -14.659 -23.217 1.00 93.56 97 LYS A C 1
ATOM 809 O O . LYS A 1 97 ? 13.147 -15.468 -22.597 1.00 93.56 97 LYS A O 1
ATOM 814 N N . LYS A 1 98 ? 12.891 -14.048 -24.325 1.00 93.88 98 LYS A N 1
ATOM 815 C CA . LYS A 1 98 ? 14.160 -14.342 -25.011 1.00 93.88 98 LYS A CA 1
ATOM 816 C C . LYS A 1 98 ? 15.254 -13.304 -24.749 1.00 93.88 98 LYS A C 1
ATOM 818 O O . LYS A 1 98 ? 16.413 -13.558 -25.062 1.00 93.88 98 LYS A O 1
ATOM 823 N N . GLY A 1 99 ? 14.904 -12.149 -24.194 1.00 95.56 99 GLY A N 1
ATOM 824 C CA . GLY A 1 99 ? 15.796 -11.006 -24.057 1.00 95.56 99 GLY A CA 1
ATOM 825 C C . GLY A 1 99 ? 16.007 -10.554 -22.614 1.00 95.56 99 GLY A C 1
ATOM 826 O O . GLY A 1 99 ? 16.017 -11.354 -21.677 1.00 95.56 99 GLY A O 1
ATOM 827 N N . PHE A 1 100 ? 16.237 -9.253 -22.462 1.00 96.19 100 PHE A N 1
ATOM 828 C CA . PHE A 1 100 ? 16.485 -8.579 -21.193 1.00 96.19 100 PHE A CA 1
ATOM 829 C C . PHE A 1 100 ? 15.289 -7.751 -20.710 1.00 96.19 100 PHE A C 1
ATOM 831 O O . PHE A 1 100 ? 15.334 -7.255 -19.586 1.00 96.19 100 PHE A O 1
ATOM 838 N N . ASN A 1 101 ? 14.237 -7.553 -21.512 1.00 96.12 101 ASN A N 1
ATOM 839 C CA . ASN A 1 101 ? 13.059 -6.795 -21.078 1.00 96.12 101 ASN A CA 1
ATOM 840 C C . ASN A 1 101 ? 12.383 -7.499 -19.891 1.00 96.12 101 ASN A C 1
ATOM 842 O O . ASN A 1 101 ? 12.195 -8.709 -19.897 1.00 96.12 101 ASN A O 1
ATOM 846 N N . ILE A 1 102 ? 12.032 -6.737 -18.853 1.00 91.56 102 ILE A N 1
ATOM 847 C CA . ILE A 1 102 ? 11.452 -7.281 -17.611 1.00 91.56 102 ILE A CA 1
ATOM 848 C C . ILE A 1 102 ? 9.930 -7.116 -17.614 1.00 91.56 102 ILE A C 1
ATOM 850 O O . ILE A 1 102 ? 9.192 -8.010 -17.204 1.00 91.56 102 ILE A O 1
ATOM 854 N N . ALA A 1 103 ? 9.461 -5.952 -18.062 1.00 90.25 103 ALA A N 1
ATOM 855 C CA . ALA A 1 103 ? 8.048 -5.628 -18.138 1.00 90.25 103 ALA A CA 1
ATOM 856 C C . ALA A 1 103 ? 7.418 -6.196 -19.412 1.00 90.25 103 ALA A C 1
ATOM 858 O O . ALA A 1 103 ? 8.016 -6.119 -20.483 1.00 90.25 103 ALA A O 1
ATOM 859 N N . LYS A 1 104 ? 6.198 -6.731 -19.281 1.00 89.44 104 LYS A N 1
ATOM 860 C CA . LYS A 1 104 ? 5.379 -7.181 -20.419 1.00 89.44 104 LYS A CA 1
ATOM 861 C C . LYS A 1 104 ? 4.773 -6.022 -21.205 1.00 89.44 104 LYS A C 1
ATOM 863 O O . LYS A 1 104 ? 4.552 -6.167 -22.398 1.00 89.44 104 LYS A O 1
ATOM 868 N N . VAL A 1 105 ? 4.498 -4.915 -20.519 1.00 90.88 105 VAL A N 1
ATOM 869 C CA . VAL A 1 105 ? 3.885 -3.721 -21.099 1.00 90.88 105 VAL A CA 1
ATOM 870 C C . VAL A 1 105 ? 4.923 -2.602 -21.138 1.00 90.88 105 VAL A C 1
ATOM 872 O O . VAL A 1 105 ? 5.522 -2.283 -20.107 1.00 90.88 105 VAL A O 1
ATOM 875 N N . ALA A 1 106 ? 5.145 -2.009 -22.308 1.00 88.62 106 ALA A N 1
ATOM 876 C CA . ALA A 1 106 ? 6.031 -0.868 -22.494 1.00 88.62 106 ALA A CA 1
ATOM 877 C C . ALA A 1 106 ? 5.609 0.295 -21.580 1.00 88.62 106 ALA A C 1
ATOM 879 O O . ALA A 1 106 ? 4.425 0.572 -21.390 1.00 88.62 106 ALA A O 1
ATOM 880 N N . GLY A 1 107 ? 6.583 0.948 -20.944 1.00 86.81 107 GLY A N 1
ATOM 881 C CA . GLY A 1 107 ? 6.338 2.070 -20.029 1.00 86.81 107 GLY A CA 1
ATOM 882 C C . GLY A 1 107 ? 5.633 1.732 -18.703 1.00 86.81 107 GLY A C 1
ATOM 883 O O . GLY A 1 107 ? 5.492 2.621 -17.864 1.00 86.81 107 GLY A O 1
ATOM 884 N N . SER A 1 108 ? 5.224 0.480 -18.454 1.00 85.06 108 SER A N 1
ATOM 885 C CA . SER A 1 108 ? 4.474 0.107 -17.247 1.00 85.06 108 SER A CA 1
ATOM 886 C C . SER A 1 108 ? 5.102 -1.057 -16.486 1.00 85.06 108 SER A C 1
ATOM 888 O O . SER A 1 108 ? 5.337 -2.139 -17.013 1.00 85.06 108 SER A O 1
ATOM 890 N N . VAL A 1 109 ? 5.312 -0.857 -15.183 1.00 78.75 109 VAL A N 1
ATOM 891 C CA . VAL A 1 109 ? 5.736 -1.914 -14.244 1.00 78.75 109 VAL A CA 1
ATOM 892 C C . VAL A 1 109 ? 4.553 -2.570 -13.522 1.00 78.75 109 VAL A C 1
ATOM 894 O O . VAL A 1 109 ? 4.748 -3.350 -12.586 1.00 78.75 109 VAL A O 1
ATOM 897 N N . LEU A 1 110 ? 3.319 -2.236 -13.915 1.00 79.00 110 LEU A N 1
ATOM 898 C CA . LEU A 1 110 ? 2.112 -2.763 -13.288 1.00 79.00 110 LEU A CA 1
ATOM 899 C C . LEU A 1 110 ? 2.052 -4.291 -13.450 1.00 79.00 110 LEU A C 1
ATOM 901 O O . LEU A 1 110 ? 2.310 -4.831 -14.521 1.00 79.00 110 LEU A O 1
ATOM 905 N N . GLY A 1 111 ? 1.741 -4.997 -12.362 1.00 72.69 111 GLY A N 1
ATOM 906 C CA . GLY A 1 111 ? 1.690 -6.465 -12.334 1.00 72.69 111 GLY A CA 1
ATOM 907 C C . GLY A 1 111 ? 3.038 -7.163 -12.106 1.00 72.69 111 GLY A C 1
ATOM 908 O O . GLY A 1 111 ? 3.059 -8.367 -11.850 1.00 72.69 111 GLY A O 1
ATOM 909 N N . ILE A 1 112 ? 4.166 -6.442 -12.110 1.00 77.81 112 ILE A N 1
ATOM 910 C CA . ILE A 1 112 ? 5.469 -7.023 -11.760 1.00 77.81 112 ILE A CA 1
ATOM 911 C C . ILE A 1 112 ? 5.577 -7.135 -10.239 1.00 77.81 112 ILE A C 1
ATOM 913 O O . ILE A 1 112 ? 5.686 -6.141 -9.515 1.00 77.81 112 ILE A O 1
ATOM 917 N N . THR A 1 113 ? 5.578 -8.369 -9.738 1.00 77.19 113 THR A N 1
ATOM 918 C CA . THR A 1 113 ? 5.733 -8.631 -8.305 1.00 77.19 113 THR A CA 1
ATOM 919 C C . THR A 1 113 ? 7.212 -8.643 -7.930 1.00 77.19 113 THR A C 1
ATOM 921 O O . THR A 1 113 ? 8.013 -9.371 -8.511 1.00 77.19 113 THR A O 1
ATOM 924 N N . ARG A 1 114 ? 7.593 -7.839 -6.930 1.00 81.25 114 ARG A N 1
ATOM 925 C CA . ARG A 1 114 ? 8.951 -7.867 -6.364 1.00 81.25 114 ARG A CA 1
ATOM 926 C C . ARG A 1 114 ? 9.222 -9.203 -5.670 1.00 81.25 114 ARG A C 1
ATOM 928 O O . ARG A 1 114 ? 8.349 -9.706 -4.959 1.00 81.25 114 ARG A O 1
ATOM 935 N N . SER A 1 115 ? 10.449 -9.712 -5.795 1.00 81.69 115 SER A N 1
ATOM 936 C CA . SER A 1 115 ? 10.864 -10.942 -5.113 1.00 81.69 115 SER A CA 1
ATOM 937 C C . SER A 1 115 ? 10.729 -10.823 -3.583 1.00 81.69 115 SER A C 1
ATOM 939 O O . SER A 1 115 ? 10.822 -9.710 -3.040 1.00 81.69 115 SER A O 1
ATOM 941 N N . PRO A 1 116 ? 10.533 -11.945 -2.861 1.00 83.69 116 PRO A N 1
ATOM 942 C CA . PRO A 1 116 ? 10.477 -11.947 -1.398 1.00 83.69 116 PRO A CA 1
ATOM 943 C C . PRO A 1 116 ? 11.707 -11.293 -0.757 1.00 83.69 116 PRO A C 1
ATOM 945 O O . PRO A 1 116 ? 11.568 -10.484 0.159 1.00 83.69 116 PRO A O 1
ATOM 948 N N . GLU A 1 117 ? 12.899 -11.557 -1.294 1.00 84.44 117 GLU A N 1
ATOM 949 C CA . GLU A 1 117 ? 14.156 -10.965 -0.826 1.00 84.44 117 GLU A CA 1
ATOM 950 C C . GLU A 1 117 ? 14.177 -9.442 -0.975 1.00 84.44 117 GLU A C 1
ATOM 952 O O . GLU A 1 117 ? 14.506 -8.722 -0.033 1.00 84.44 117 GLU A O 1
ATOM 957 N N . THR A 1 118 ? 13.787 -8.916 -2.142 1.00 84.19 118 THR A N 1
ATOM 958 C CA . THR A 1 118 ? 13.724 -7.466 -2.361 1.00 84.19 118 THR A CA 1
ATOM 959 C C . THR A 1 118 ? 12.670 -6.822 -1.464 1.00 84.19 118 THR A C 1
ATOM 961 O O . THR A 1 118 ? 12.904 -5.744 -0.916 1.00 84.19 118 THR A O 1
ATOM 964 N N . ARG A 1 119 ? 11.522 -7.481 -1.260 1.00 86.94 119 ARG A N 1
ATOM 965 C CA . ARG A 1 119 ? 10.491 -7.014 -0.320 1.00 86.94 119 ARG A CA 1
ATOM 966 C C . ARG A 1 119 ? 11.025 -6.958 1.110 1.00 86.94 119 ARG A C 1
ATOM 968 O O . ARG A 1 119 ? 10.779 -5.962 1.788 1.00 86.94 119 ARG A O 1
ATOM 975 N N . LYS A 1 120 ? 11.785 -7.970 1.541 1.00 91.00 120 LYS A N 1
ATOM 976 C CA . LYS A 1 120 ? 12.428 -8.012 2.860 1.00 91.00 120 LYS A CA 1
ATOM 977 C C . LYS A 1 120 ? 13.430 -6.868 3.029 1.00 91.00 120 LYS A C 1
ATOM 979 O O . LYS A 1 120 ? 13.273 -6.090 3.962 1.00 91.00 120 LYS A O 1
ATOM 984 N N . LYS A 1 121 ? 14.349 -6.670 2.076 1.00 91.50 121 LYS A N 1
ATOM 985 C CA . LYS A 1 121 ? 15.330 -5.564 2.108 1.00 91.50 121 LYS A CA 1
ATOM 986 C C . LYS A 1 121 ? 14.662 -4.189 2.192 1.00 91.50 121 LYS A C 1
ATOM 988 O O . LYS A 1 121 ? 15.056 -3.351 2.997 1.00 91.50 121 LYS A O 1
ATOM 993 N N . ILE A 1 122 ? 13.614 -3.954 1.396 1.00 88.44 122 ILE A N 1
ATOM 994 C CA . ILE A 1 122 ? 12.844 -2.698 1.452 1.00 88.44 122 ILE A CA 1
ATOM 995 C C . ILE A 1 122 ? 12.144 -2.549 2.809 1.00 88.44 122 ILE A C 1
ATOM 997 O O . ILE A 1 122 ? 12.111 -1.449 3.360 1.00 88.44 122 ILE A O 1
ATOM 1001 N N . SER A 1 123 ? 11.577 -3.635 3.340 1.00 90.25 123 SER A N 1
ATOM 1002 C CA . SER A 1 123 ? 10.918 -3.643 4.647 1.00 90.25 123 SER A CA 1
ATOM 1003 C C . SER A 1 123 ? 11.898 -3.300 5.767 1.00 90.25 123 SER A C 1
ATOM 1005 O O . SER A 1 123 ? 11.598 -2.436 6.583 1.00 90.25 123 SER A O 1
ATOM 1007 N N . GLU A 1 124 ? 13.073 -3.927 5.790 1.00 92.25 124 GLU A N 1
ATOM 1008 C CA . GLU A 1 124 ? 14.140 -3.659 6.761 1.00 92.25 124 GLU A CA 1
ATOM 1009 C C . GLU A 1 124 ? 14.633 -2.215 6.655 1.00 92.25 124 GLU A C 1
ATOM 1011 O O . GLU A 1 124 ? 14.658 -1.504 7.655 1.00 92.25 124 GLU A O 1
ATOM 1016 N N . ALA A 1 125 ? 14.896 -1.729 5.439 1.00 90.94 125 ALA A N 1
ATOM 1017 C CA . ALA A 1 125 ? 15.348 -0.360 5.206 1.00 90.94 125 ALA A CA 1
ATOM 1018 C C . ALA A 1 125 ? 14.329 0.715 5.629 1.00 90.94 125 ALA A C 1
ATOM 1020 O O . ALA A 1 125 ? 14.720 1.856 5.896 1.00 90.94 125 ALA A O 1
ATOM 1021 N N . LYS A 1 126 ? 13.031 0.378 5.654 1.00 89.62 126 LYS A N 1
ATOM 1022 C CA . LYS A 1 126 ? 11.934 1.265 6.080 1.00 89.62 126 LYS A CA 1
ATOM 1023 C C . LYS A 1 126 ? 11.519 1.063 7.536 1.00 89.62 126 LYS A C 1
ATOM 1025 O O . LYS A 1 126 ? 10.812 1.912 8.079 1.00 89.62 126 LYS A O 1
ATOM 1030 N N . LYS A 1 127 ? 11.925 -0.035 8.176 1.00 90.31 127 LYS A N 1
ATOM 1031 C CA . LYS A 1 127 ? 11.550 -0.348 9.556 1.00 90.31 127 LYS A CA 1
ATOM 1032 C C . LYS A 1 127 ? 12.056 0.760 10.482 1.00 90.31 127 LYS A C 1
ATOM 1034 O O . LYS A 1 127 ? 13.210 1.162 10.410 1.00 90.31 127 LYS A O 1
ATOM 1039 N N . GLY A 1 128 ? 11.167 1.289 11.320 1.00 84.25 128 GLY A N 1
ATOM 1040 C CA . GLY A 1 128 ? 11.488 2.360 12.271 1.00 84.25 128 GLY A CA 1
ATOM 1041 C C . GLY A 1 128 ? 11.589 3.771 11.678 1.00 84.25 128 GLY A C 1
ATOM 1042 O O . GLY A 1 128 ? 11.598 4.733 12.442 1.00 84.25 128 GLY A O 1
ATOM 1043 N N . LYS A 1 129 ? 11.593 3.940 10.348 1.00 87.19 129 LYS A N 1
ATOM 1044 C CA . LYS A 1 129 ? 11.628 5.274 9.736 1.00 87.19 129 LYS A CA 1
ATOM 1045 C C . LYS A 1 129 ? 10.229 5.899 9.742 1.00 87.19 129 LYS A C 1
ATOM 1047 O O . LYS A 1 129 ? 9.283 5.271 9.257 1.00 87.19 129 LYS A O 1
ATOM 1052 N N . PRO A 1 130 ? 10.057 7.118 10.284 1.00 85.06 130 PRO A N 1
ATOM 1053 C CA . PRO A 1 130 ? 8.772 7.795 10.234 1.00 85.06 130 PRO A CA 1
ATOM 1054 C C . PRO A 1 130 ? 8.395 8.098 8.782 1.00 85.06 130 PRO A C 1
ATOM 1056 O O . PRO A 1 130 ? 9.245 8.406 7.950 1.00 85.06 130 PRO A O 1
ATOM 1059 N N . SER A 1 131 ? 7.099 8.027 8.476 1.00 86.00 131 SER A N 1
ATOM 1060 C CA . SER A 1 131 ? 6.594 8.550 7.207 1.00 86.00 131 SER A CA 1
ATOM 1061 C C . SER A 1 131 ? 6.942 10.042 7.101 1.00 86.00 131 SER A C 1
ATOM 1063 O O . SER A 1 131 ? 6.769 10.747 8.097 1.00 86.00 131 SER A O 1
ATOM 1065 N N . PRO A 1 132 ? 7.331 10.555 5.919 1.00 84.88 132 PRO A N 1
ATOM 1066 C CA . PRO A 1 132 ? 7.484 11.996 5.693 1.00 84.88 132 PRO A CA 1
ATOM 1067 C C . PRO A 1 132 ? 6.222 12.802 6.042 1.00 84.88 132 PRO A C 1
ATOM 1069 O O . PRO A 1 132 ? 6.294 13.984 6.345 1.00 84.88 132 PRO A O 1
ATOM 1072 N N . ASN A 1 133 ? 5.056 12.147 6.045 1.00 86.06 133 ASN A N 1
ATOM 1073 C CA . ASN A 1 133 ? 3.772 12.747 6.407 1.00 86.06 133 ASN A CA 1
ATOM 1074 C C . ASN A 1 133 ? 3.385 12.530 7.882 1.00 86.06 133 ASN A C 1
ATOM 1076 O O . ASN A 1 133 ? 2.249 12.813 8.269 1.00 86.06 133 ASN A O 1
ATOM 1080 N N . ARG A 1 134 ? 4.276 11.988 8.723 1.00 83.31 134 ARG A N 1
ATOM 1081 C CA . ARG A 1 134 ? 3.983 11.749 10.143 1.00 83.31 134 ARG A CA 1
ATOM 1082 C C . ARG A 1 134 ? 3.710 13.086 10.839 1.00 83.31 134 ARG A C 1
ATOM 1084 O O . ARG A 1 134 ? 4.551 13.970 10.841 1.00 83.31 134 ARG A O 1
ATOM 1091 N N . GLY A 1 135 ? 2.527 13.217 11.440 1.00 80.31 135 GLY A N 1
ATOM 1092 C CA . GLY A 1 135 ? 2.095 14.436 12.138 1.00 80.31 135 GLY A CA 1
ATOM 1093 C C . GLY A 1 135 ? 1.360 15.454 11.258 1.00 80.31 135 GLY A C 1
ATOM 1094 O O . GLY A 1 135 ? 0.715 16.355 11.792 1.00 80.31 135 GLY A O 1
ATOM 1095 N N . ARG A 1 136 ? 1.361 15.285 9.930 1.00 84.81 136 ARG A N 1
ATOM 1096 C CA . ARG A 1 136 ? 0.585 16.144 9.031 1.00 84.81 136 ARG A CA 1
ATOM 1097 C C . ARG A 1 136 ? -0.903 15.826 9.173 1.00 84.81 136 ARG A C 1
ATOM 1099 O O . ARG A 1 136 ? -1.325 14.683 9.007 1.00 84.81 136 ARG A O 1
ATOM 1106 N N . LYS A 1 137 ? -1.709 16.842 9.482 1.00 86.38 137 LYS A N 1
ATOM 1107 C CA . LYS A 1 137 ? -3.172 16.730 9.507 1.00 86.38 137 LYS A CA 1
ATOM 1108 C C . LYS A 1 137 ? -3.724 17.104 8.136 1.00 86.38 137 LYS A C 1
ATOM 1110 O O . LYS A 1 137 ? -3.258 18.055 7.515 1.00 86.38 137 LYS A O 1
ATOM 1115 N N . HIS A 1 138 ? -4.721 16.359 7.672 1.00 86.12 138 HIS A N 1
ATOM 1116 C CA . HIS A 1 138 ? -5.482 16.752 6.491 1.00 86.12 138 HIS A CA 1
ATOM 1117 C C . HIS A 1 138 ? -6.230 18.061 6.752 1.00 86.12 138 HIS A C 1
ATOM 1119 O O . HIS A 1 138 ? -6.718 18.284 7.865 1.00 86.12 138 HIS A O 1
ATOM 1125 N N . THR A 1 139 ? -6.348 18.893 5.716 1.00 90.75 139 THR A N 1
ATOM 1126 C CA . THR A 1 139 ? -7.164 20.109 5.764 1.00 90.75 139 THR A CA 1
ATOM 1127 C C . THR A 1 139 ? -8.633 19.756 6.025 1.00 90.75 139 THR A C 1
ATOM 1129 O O . THR A 1 139 ? -9.062 18.639 5.704 1.00 90.75 139 THR A O 1
ATOM 1132 N N . PRO A 1 140 ? -9.428 20.674 6.603 1.00 90.75 140 PRO A N 1
ATOM 1133 C CA . PRO A 1 140 ? -10.863 20.460 6.786 1.00 90.75 140 PRO A CA 1
ATOM 1134 C C . PRO A 1 140 ? -11.568 20.058 5.484 1.00 90.75 140 PRO A C 1
ATOM 1136 O O . PRO A 1 140 ? -12.330 19.095 5.477 1.00 90.75 140 PRO A O 1
ATOM 1139 N N . GLU A 1 141 ? -11.227 20.713 4.371 1.00 91.25 141 GLU A N 1
ATOM 1140 C CA . GLU A 1 141 ? -11.776 20.420 3.044 1.00 91.25 141 GLU A CA 1
ATOM 1141 C C . GLU A 1 141 ? -11.423 19.002 2.561 1.00 91.25 141 GLU A C 1
ATOM 1143 O O . GLU A 1 141 ? -12.298 18.241 2.149 1.00 91.25 141 GLU A O 1
ATOM 1148 N N . ALA A 1 142 ? -10.156 18.589 2.683 1.00 89.56 142 ALA A N 1
ATOM 1149 C CA . ALA A 1 142 ? -9.746 17.236 2.315 1.00 89.56 142 ALA A CA 1
ATOM 1150 C C . ALA A 1 142 ? -10.441 16.178 3.190 1.00 89.56 142 ALA A C 1
ATOM 1152 O O . ALA A 1 142 ? -10.840 15.123 2.697 1.00 89.56 142 ALA A O 1
ATOM 1153 N N . ARG A 1 143 ? -10.629 16.459 4.488 1.00 87.38 143 ARG A N 1
ATOM 1154 C CA . ARG A 1 143 ? -11.387 15.581 5.396 1.00 87.38 143 ARG A CA 1
ATOM 1155 C C . ARG A 1 143 ? -12.856 15.482 4.998 1.00 87.38 143 ARG A C 1
ATOM 1157 O O . ARG A 1 143 ? -13.404 14.384 5.068 1.00 87.38 143 ARG A O 1
ATOM 1164 N N . ALA A 1 144 ? -13.469 16.583 4.568 1.00 89.38 144 ALA A N 1
ATOM 1165 C CA . ALA A 1 144 ? -14.841 16.591 4.076 1.00 89.38 144 ALA A CA 1
ATOM 1166 C C . ALA A 1 144 ? -14.982 15.729 2.811 1.00 89.38 144 ALA A C 1
ATOM 1168 O O . ALA A 1 144 ? -15.804 14.815 2.803 1.00 89.38 144 ALA A O 1
ATOM 1169 N N . LYS A 1 145 ? -14.106 15.914 1.812 1.00 91.31 145 LYS A N 1
ATOM 1170 C CA . LYS A 1 145 ? -14.094 15.112 0.572 1.00 91.31 145 LYS A CA 1
ATOM 1171 C C . LYS A 1 145 ? -13.880 13.616 0.834 1.00 91.31 145 LYS A C 1
ATOM 1173 O O . LYS A 1 145 ? -14.582 12.778 0.273 1.00 91.31 145 LYS A O 1
ATOM 1178 N N . MET A 1 146 ? -12.956 13.257 1.731 1.00 86.50 146 MET A N 1
ATOM 1179 C CA . MET A 1 146 ? -12.749 11.854 2.123 1.00 86.50 146 MET A CA 1
ATOM 1180 C C . MET A 1 146 ? -13.969 11.260 2.841 1.00 86.50 146 MET A C 1
ATOM 1182 O O . MET A 1 146 ? -14.347 10.124 2.565 1.00 86.50 146 MET A O 1
ATOM 1186 N N . SER A 1 147 ? -14.591 12.022 3.746 1.00 86.06 147 SER A N 1
ATOM 1187 C CA . SER A 1 147 ? -15.809 11.609 4.456 1.00 86.06 147 SER A CA 1
ATOM 1188 C C . SER A 1 147 ? -16.971 11.383 3.486 1.00 86.06 147 SER A C 1
ATOM 1190 O O . SER A 1 147 ? -17.669 10.375 3.568 1.00 86.06 147 SER A O 1
ATOM 1192 N N . GLU A 1 148 ? -17.146 12.281 2.518 1.00 86.56 148 GL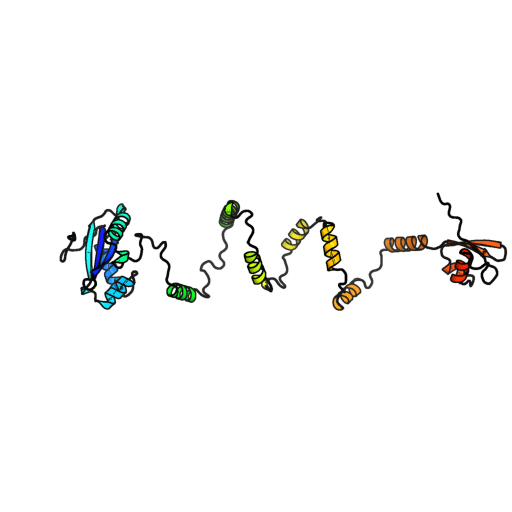U A N 1
ATOM 1193 C CA . GLU A 1 148 ? -18.158 12.158 1.474 1.00 86.56 148 GLU A CA 1
ATOM 1194 C C . GLU A 1 148 ? -17.934 10.916 0.601 1.00 86.56 148 GLU A C 1
ATOM 1196 O O . GLU A 1 148 ? -18.859 10.127 0.409 1.00 86.56 148 GLU A O 1
ATOM 1201 N N . GLY A 1 149 ? -16.698 10.675 0.154 1.00 83.44 149 GLY A N 1
ATOM 1202 C CA . GLY A 1 149 ? -16.349 9.465 -0.595 1.00 83.44 149 GLY A CA 1
ATOM 1203 C C . GLY A 1 149 ? -16.614 8.175 0.190 1.00 83.44 149 GLY A C 1
ATOM 1204 O O . GLY A 1 149 ? -17.090 7.192 -0.374 1.00 83.44 149 GLY A O 1
ATOM 1205 N N . GLN A 1 150 ? -16.378 8.180 1.507 1.00 79.44 150 GLN A N 1
ATOM 1206 C CA . GLN A 1 150 ? -16.702 7.042 2.373 1.00 79.44 150 GLN A CA 1
ATOM 1207 C C . GLN A 1 150 ? -18.210 6.835 2.538 1.00 79.44 150 GLN A C 1
ATOM 1209 O O . GLN A 1 150 ? -18.660 5.693 2.535 1.00 79.44 150 GLN A O 1
ATOM 1214 N N . ARG A 1 151 ? -19.000 7.909 2.644 1.00 74.88 151 ARG A N 1
ATOM 1215 C CA . ARG A 1 151 ? -20.469 7.820 2.717 1.00 74.88 151 ARG A CA 1
ATOM 1216 C C . ARG A 1 151 ? -21.089 7.303 1.423 1.00 74.88 151 ARG A C 1
ATOM 1218 O O . ARG A 1 151 ? -22.060 6.560 1.479 1.00 74.88 151 ARG A O 1
ATOM 1225 N N . ARG A 1 152 ? -20.510 7.657 0.273 1.00 74.56 152 ARG A N 1
ATOM 1226 C CA . ARG A 1 152 ? -20.930 7.161 -1.048 1.00 74.56 152 ARG A CA 1
ATOM 1227 C C . ARG A 1 152 ? -20.539 5.697 -1.299 1.00 74.56 152 ARG A C 1
ATOM 1229 O O . ARG A 1 152 ? -20.953 5.125 -2.301 1.00 74.56 152 ARG A O 1
ATOM 1236 N N . ASN A 1 153 ? -19.756 5.070 -0.415 1.00 74.06 153 ASN A N 1
ATOM 1237 C CA . ASN A 1 153 ? -19.355 3.672 -0.559 1.00 74.06 153 ASN A CA 1
ATOM 1238 C C . ASN A 1 153 ? -20.492 2.722 -0.148 1.00 74.06 153 ASN A C 1
ATOM 1240 O O . ASN A 1 153 ? -20.567 2.256 0.989 1.00 74.06 153 ASN A O 1
ATOM 1244 N N . THR A 1 154 ? -21.364 2.420 -1.106 1.00 69.69 154 THR A N 1
ATOM 1245 C CA . THR A 1 154 ? -22.511 1.516 -0.942 1.00 69.69 154 THR A CA 1
ATOM 1246 C C . THR A 1 154 ? -22.100 0.051 -0.785 1.00 69.69 154 THR A C 1
ATOM 1248 O O . THR A 1 154 ? -22.777 -0.700 -0.091 1.00 69.69 154 THR A O 1
ATOM 1251 N N . VAL A 1 155 ? -20.954 -0.349 -1.346 1.00 74.00 155 VAL A N 1
ATOM 1252 C CA . VAL A 1 155 ? -20.47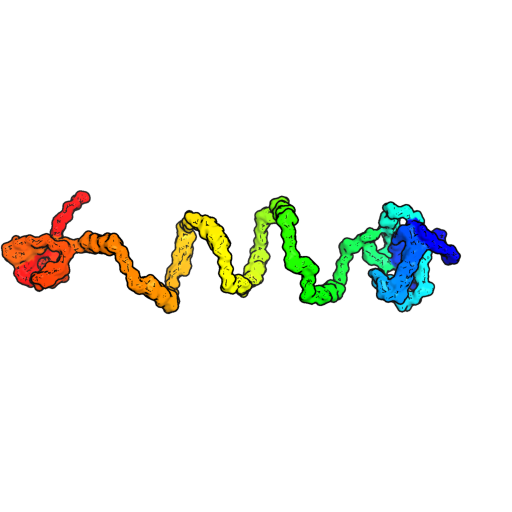0 -1.744 -1.367 1.00 74.00 155 VAL A CA 1
ATOM 1253 C C . VAL A 1 155 ? -20.194 -2.294 0.036 1.00 74.00 155 VAL A C 1
ATOM 1255 O O . VAL A 1 155 ? -20.339 -3.488 0.285 1.00 74.00 155 VAL A O 1
ATOM 1258 N N . ASN A 1 156 ? -19.792 -1.435 0.973 1.00 70.38 156 ASN A N 1
ATOM 1259 C CA . ASN A 1 156 ? -19.500 -1.842 2.350 1.00 70.38 156 ASN A CA 1
ATOM 1260 C C . ASN A 1 156 ? -20.598 -1.452 3.347 1.00 70.38 156 ASN A C 1
ATOM 1262 O O . ASN A 1 156 ? -20.465 -1.739 4.541 1.00 70.38 156 ASN A O 1
ATOM 1266 N N . LEU A 1 157 ? -21.677 -0.814 2.888 1.00 71.44 157 LEU A N 1
ATOM 1267 C CA . LEU A 1 157 ? -22.770 -0.400 3.756 1.00 71.44 157 LEU A CA 1
ATOM 1268 C C . LEU A 1 157 ? -23.517 -1.645 4.262 1.00 71.44 157 LEU A C 1
ATOM 1270 O O . LEU A 1 157 ? -24.006 -2.454 3.483 1.00 71.44 157 LEU A O 1
ATOM 1274 N N . GLY A 1 158 ? -23.558 -1.841 5.583 1.00 69.44 158 GLY A N 1
ATOM 1275 C CA . GLY A 1 158 ? -24.241 -2.987 6.201 1.00 69.44 158 GLY A CA 1
ATOM 1276 C C . GLY A 1 158 ? -23.484 -4.322 6.152 1.00 69.44 158 GLY A C 1
ATOM 1277 O O . GLY A 1 158 ? -23.982 -5.320 6.677 1.00 69.44 158 GLY A O 1
ATOM 1278 N N . ARG A 1 159 ? -22.265 -4.364 5.596 1.00 78.75 159 ARG A N 1
ATOM 1279 C CA . ARG A 1 159 ? -21.448 -5.585 5.569 1.00 78.75 159 ARG A CA 1
ATOM 1280 C C . ARG A 1 159 ? -21.084 -6.018 6.993 1.00 78.75 159 ARG A C 1
ATOM 1282 O O . ARG A 1 159 ? -20.351 -5.331 7.703 1.00 78.75 159 ARG A O 1
ATOM 1289 N N . LYS A 1 160 ? -21.567 -7.191 7.407 1.00 82.44 160 LYS A N 1
ATOM 1290 C CA . LYS A 1 160 ? -21.201 -7.809 8.688 1.00 82.44 160 LYS A CA 1
ATOM 1291 C C . LYS A 1 160 ? -19.917 -8.617 8.515 1.00 82.44 160 LYS A C 1
ATOM 1293 O O . LYS A 1 160 ? -19.778 -9.388 7.569 1.00 82.44 160 LYS A O 1
ATOM 1298 N N . PHE A 1 161 ? -18.970 -8.443 9.433 1.00 84.25 161 PHE A N 1
ATOM 1299 C CA . PHE A 1 161 ? -17.781 -9.292 9.480 1.00 84.25 161 PHE A CA 1
ATOM 1300 C C . PHE A 1 161 ? -18.160 -10.742 9.790 1.00 84.25 161 PHE A C 1
ATOM 1302 O O . PHE A 1 161 ? -19.076 -10.986 10.582 1.00 84.25 161 PHE A O 1
ATOM 1309 N N . SER A 1 162 ? -17.416 -11.692 9.210 1.00 89.12 162 SER A N 1
ATOM 1310 C CA . SER A 1 162 ? -17.573 -13.110 9.536 1.00 89.12 162 SER A CA 1
ATOM 1311 C C . SER A 1 162 ? -17.299 -13.359 11.029 1.00 89.12 162 SER A C 1
ATOM 1313 O O . SER A 1 162 ? -16.541 -12.600 11.652 1.00 89.12 162 SER A O 1
ATOM 1315 N N . PRO A 1 163 ? -17.885 -14.411 11.628 1.00 90.00 163 PRO A N 1
ATOM 1316 C CA . PRO A 1 163 ? -17.627 -14.767 13.024 1.00 90.00 163 PRO A CA 1
ATOM 1317 C C . PRO A 1 163 ? -16.131 -14.916 13.335 1.00 90.00 163 PRO A C 1
ATOM 1319 O O . PRO A 1 163 ? -15.654 -14.372 14.329 1.00 90.00 163 PRO A O 1
ATOM 1322 N N . GLU A 1 164 ? -15.377 -15.556 12.439 1.00 90.69 164 GLU A N 1
ATOM 1323 C CA . GLU A 1 164 ? -13.927 -15.742 12.564 1.00 90.69 164 GLU A CA 1
ATOM 1324 C C . GLU A 1 164 ? -13.173 -14.403 12.579 1.00 90.69 164 GLU A C 1
ATOM 1326 O O . GLU A 1 164 ? -12.340 -14.141 13.450 1.00 90.69 164 GLU A O 1
ATOM 1331 N N . HIS A 1 165 ? -13.524 -13.492 11.668 1.00 87.75 165 HIS A N 1
ATOM 1332 C CA . HIS A 1 165 ? -12.914 -12.168 11.620 1.00 87.75 165 HIS A CA 1
ATOM 1333 C C . HIS A 1 165 ? -13.223 -11.360 12.891 1.00 87.75 165 HIS A C 1
ATOM 1335 O O . HIS A 1 165 ? -12.343 -10.697 13.446 1.00 87.75 165 HIS A O 1
ATOM 1341 N N . ARG A 1 166 ? -14.457 -11.453 13.407 1.00 86.94 166 ARG A N 1
ATOM 1342 C CA . ARG A 1 166 ? -14.848 -10.830 14.682 1.00 86.94 166 ARG A CA 1
ATOM 1343 C C . ARG A 1 166 ? -14.062 -11.404 15.859 1.00 86.94 166 ARG A C 1
ATOM 1345 O O . ARG A 1 166 ? -13.630 -10.637 16.721 1.00 86.94 166 ARG A O 1
ATOM 1352 N N . ALA A 1 167 ? -13.847 -12.718 15.889 1.00 87.88 167 ALA A N 1
ATOM 1353 C CA . ALA A 1 167 ? -13.057 -13.376 16.924 1.00 87.88 167 ALA A CA 1
ATOM 1354 C C . ALA A 1 167 ? -11.599 -12.892 16.908 1.00 87.88 167 ALA A C 1
ATOM 1356 O O . ALA A 1 167 ? -11.064 -12.539 17.960 1.00 87.88 167 ALA A O 1
ATOM 1357 N N . LYS A 1 168 ? -10.989 -12.764 15.723 1.00 91.81 168 LYS A N 1
ATOM 1358 C CA . LYS A 1 168 ? -9.625 -12.234 15.560 1.00 91.81 168 LYS A CA 1
ATOM 1359 C C . LYS A 1 168 ? -9.499 -10.786 16.044 1.00 91.81 168 LYS A C 1
ATOM 1361 O O . LYS A 1 168 ? -8.574 -10.465 16.789 1.00 91.81 168 LYS A O 1
ATOM 1366 N N . MET A 1 169 ? -10.458 -9.929 15.688 1.00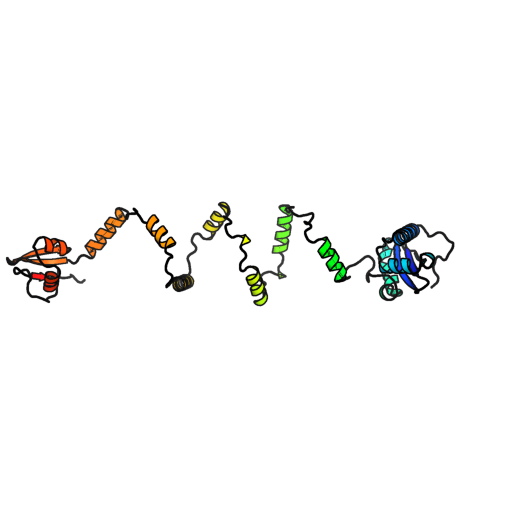 85.69 169 MET A N 1
ATOM 1367 C CA . MET A 1 169 ? -10.516 -8.541 16.168 1.00 85.69 169 MET A CA 1
ATOM 1368 C C . MET A 1 169 ? -10.691 -8.461 17.693 1.00 85.69 169 MET A C 1
ATOM 1370 O O . MET A 1 169 ? -10.041 -7.646 18.355 1.00 85.69 169 MET A O 1
ATOM 1374 N N . SER A 1 170 ? -11.535 -9.329 18.264 1.00 87.44 170 SER A N 1
ATOM 1375 C CA . SER A 1 170 ? -11.734 -9.433 19.715 1.00 87.44 170 SER A CA 1
ATOM 1376 C C . SER A 1 170 ? -10.459 -9.881 20.429 1.00 87.44 170 SER A C 1
ATOM 1378 O O . SER A 1 170 ? -10.067 -9.253 21.408 1.00 87.44 170 SER A O 1
ATOM 1380 N N . ALA A 1 171 ? -9.783 -10.917 19.923 1.00 87.12 171 ALA A N 1
ATOM 1381 C CA . ALA A 1 171 ? -8.538 -11.424 20.490 1.00 87.12 171 ALA A CA 1
ATOM 1382 C C . ALA A 1 171 ? -7.428 -10.364 20.480 1.00 87.12 171 ALA A C 1
ATOM 1384 O O . ALA A 1 171 ? -6.785 -10.161 21.503 1.00 87.12 171 ALA A O 1
ATOM 1385 N N . ALA A 1 172 ? -7.270 -9.628 19.375 1.00 85.38 172 ALA A N 1
ATOM 1386 C CA . ALA A 1 172 ? -6.284 -8.551 19.264 1.00 85.38 172 ALA A CA 1
ATOM 1387 C C . ALA A 1 172 ? -6.560 -7.366 20.211 1.00 85.38 172 ALA A C 1
ATOM 1389 O O . ALA A 1 172 ? -5.637 -6.672 20.629 1.00 85.38 172 ALA A O 1
ATOM 1390 N N . SER A 1 173 ? -7.829 -7.122 20.547 1.00 82.38 173 SER A N 1
ATOM 1391 C CA . SER A 1 173 ? -8.228 -6.028 21.444 1.00 82.38 173 SER A CA 1
ATOM 1392 C C . SER A 1 173 ? -8.190 -6.424 22.923 1.00 82.38 173 SER A C 1
ATOM 1394 O O . SER A 1 173 ? -8.142 -5.559 23.801 1.00 82.38 173 SER A O 1
ATOM 1396 N N . ARG A 1 174 ? -8.236 -7.728 23.220 1.00 80.00 174 ARG A N 1
ATOM 1397 C CA . ARG A 1 174 ? -8.280 -8.251 24.585 1.00 80.00 174 ARG A CA 1
ATOM 1398 C C . ARG A 1 174 ? -6.956 -7.956 25.289 1.00 80.00 174 ARG A C 1
ATOM 1400 O O . ARG A 1 174 ? -5.894 -8.326 24.811 1.00 80.00 174 ARG A O 1
ATOM 1407 N N . GLY A 1 175 ? -7.028 -7.268 26.427 1.00 74.19 175 GLY A N 1
ATOM 1408 C CA . GLY A 1 175 ? -5.842 -6.869 27.192 1.00 74.19 175 GLY A CA 1
ATOM 1409 C C . GLY A 1 175 ? -5.163 -5.585 26.708 1.00 74.19 175 GLY A C 1
ATOM 1410 O O . GLY A 1 175 ? -4.143 -5.203 27.278 1.00 74.19 175 GLY A O 1
ATOM 1411 N N . ASN A 1 176 ? -5.718 -4.876 25.716 1.00 80.12 176 ASN A N 1
ATOM 1412 C CA . ASN A 1 176 ? -5.190 -3.573 25.324 1.00 80.12 176 ASN A CA 1
ATOM 1413 C C . ASN A 1 176 ? -5.412 -2.533 26.442 1.00 80.12 176 ASN A C 1
ATOM 1415 O O . ASN A 1 176 ? -6.536 -2.105 26.705 1.00 80.12 176 ASN A O 1
ATOM 1419 N N . LYS A 1 177 ? -4.318 -2.109 27.086 1.00 80.25 177 LYS A N 1
ATOM 1420 C CA . LYS A 1 177 ? -4.313 -1.127 28.184 1.00 80.25 177 LYS A CA 1
ATOM 1421 C C . LYS A 1 177 ? -4.075 0.313 27.719 1.00 80.25 177 LYS A C 1
ATOM 1423 O O . LYS A 1 177 ? -3.968 1.195 28.562 1.00 80.25 177 LYS A O 1
ATOM 1428 N N . SER A 1 178 ? -4.023 0.593 26.412 1.00 78.56 178 SER A N 1
ATOM 1429 C CA . SER A 1 178 ? -3.658 1.921 25.880 1.00 78.56 178 SER A CA 1
ATOM 1430 C C . SER A 1 178 ? -4.578 3.063 26.333 1.00 78.56 178 SER A C 1
ATOM 1432 O O . SER A 1 178 ? -4.201 4.227 26.255 1.00 78.56 178 SER A O 1
ATOM 1434 N N . ASN A 1 179 ? -5.799 2.741 26.766 1.00 75.50 179 ASN A N 1
ATOM 1435 C CA . ASN A 1 179 ? -6.773 3.707 27.279 1.00 75.50 179 ASN A CA 1
ATOM 1436 C C . ASN A 1 179 ? -6.992 3.595 28.797 1.00 75.50 179 ASN A C 1
ATOM 1438 O O . ASN A 1 179 ? -7.817 4.327 29.344 1.00 75.50 179 ASN A O 1
ATOM 1442 N N . LEU A 1 180 ? -6.284 2.695 29.486 1.00 76.88 180 LEU A N 1
ATOM 1443 C CA . LEU A 1 180 ? -6.405 2.529 30.931 1.00 76.88 180 LEU A CA 1
ATOM 1444 C C . LEU A 1 180 ? -5.859 3.786 31.629 1.00 76.88 180 LEU A C 1
ATOM 1446 O O . LEU A 1 180 ? -4.737 4.205 31.368 1.00 76.88 180 LEU A O 1
ATOM 1450 N N . GLY A 1 181 ? -6.673 4.422 32.475 1.00 71.88 181 GLY A N 1
ATOM 1451 C CA . GLY A 1 181 ? -6.303 5.652 33.193 1.00 71.88 181 GLY A CA 1
ATOM 1452 C C . GLY A 1 181 ? -6.469 6.959 32.404 1.00 71.88 181 GLY A C 1
ATOM 1453 O O . GLY A 1 181 ? -6.319 8.039 32.974 1.00 71.88 181 GLY A O 1
ATOM 1454 N N . ARG A 1 182 ? -6.839 6.908 31.116 1.00 79.38 182 ARG A N 1
ATOM 1455 C CA . ARG A 1 182 ? -7.081 8.122 30.324 1.00 79.38 182 ARG A CA 1
ATOM 1456 C C . ARG A 1 182 ? -8.408 8.773 30.727 1.00 79.38 182 ARG A C 1
ATOM 1458 O O . ARG A 1 182 ? -9.480 8.237 30.448 1.00 79.38 182 ARG A O 1
ATOM 1465 N N . LYS A 1 183 ? -8.347 9.958 31.343 1.00 83.00 183 LYS A N 1
ATOM 1466 C CA . LYS A 1 183 ? -9.540 10.763 31.652 1.00 83.00 183 LYS A CA 1
ATOM 1467 C C . LYS A 1 183 ? -10.135 11.342 30.365 1.00 83.00 183 LYS A C 1
ATOM 1469 O O . LYS A 1 183 ? -9.413 11.805 29.481 1.00 83.00 183 LYS A O 1
ATOM 1474 N N . ARG A 1 184 ? -11.461 11.289 30.243 1.00 82.75 184 ARG A N 1
ATOM 1475 C CA . ARG A 1 184 ? -12.198 11.890 29.121 1.00 82.75 184 ARG A CA 1
ATOM 1476 C C . ARG A 1 184 ? -12.222 13.414 29.272 1.00 82.75 184 ARG A C 1
ATOM 1478 O O . ARG A 1 184 ? -12.203 13.908 30.395 1.00 82.75 184 ARG A O 1
ATOM 1485 N N . SER A 1 185 ? -12.287 14.147 28.157 1.00 87.81 185 SER A N 1
ATOM 1486 C CA . SER A 1 185 ? -12.474 15.603 28.210 1.00 87.81 185 SER A CA 1
ATOM 1487 C C . SER A 1 185 ? -13.869 15.954 28.750 1.00 87.81 185 SER A C 1
ATOM 1489 O O . SER A 1 185 ? -14.810 15.190 28.500 1.00 87.81 185 SER A O 1
ATOM 1491 N N . PRO A 1 186 ? -14.035 17.107 29.428 1.00 89.50 186 PRO A N 1
ATOM 1492 C CA . PRO A 1 186 ? -15.339 17.565 29.916 1.00 89.50 186 PRO A CA 1
ATOM 1493 C C . PRO A 1 186 ? -16.411 17.592 28.817 1.00 89.50 186 PRO A C 1
ATOM 1495 O O . PRO A 1 186 ? -17.496 17.047 28.992 1.00 89.50 186 PRO A O 1
ATOM 1498 N N . GLU A 1 187 ? -16.068 18.101 27.631 1.00 89.25 187 GLU A N 1
ATOM 1499 C CA . GLU A 1 187 ? -16.970 18.154 26.471 1.00 89.25 187 GLU A CA 1
ATOM 1500 C C . GLU A 1 187 ? -17.444 16.757 26.022 1.00 89.25 187 GLU A C 1
ATOM 1502 O O . GLU A 1 187 ? -18.607 16.550 25.676 1.00 89.25 187 GLU A O 1
ATOM 1507 N N . SER A 1 188 ? -16.555 15.756 26.044 1.00 87.44 188 SER A N 1
ATOM 1508 C CA . SER A 1 188 ? -16.907 14.381 25.670 1.00 87.44 188 SER A CA 1
ATOM 1509 C C . SER A 1 188 ? -17.830 13.725 26.699 1.00 87.44 188 SER A C 1
ATOM 1511 O O . SER A 1 188 ? -18.723 12.953 26.328 1.00 87.44 188 SER A O 1
ATOM 1513 N N . ILE A 1 189 ? -17.607 14.016 27.984 1.00 87.25 189 ILE A N 1
ATOM 1514 C CA . ILE A 1 189 ? -18.464 13.559 29.081 1.00 87.25 189 ILE A CA 1
ATOM 1515 C C . ILE A 1 189 ? -19.866 14.142 28.893 1.00 87.25 189 ILE A C 1
ATOM 1517 O O . ILE A 1 189 ? -20.833 13.381 28.877 1.00 87.25 189 ILE A O 1
ATOM 1521 N N . GLU A 1 190 ? -19.961 15.445 28.629 1.00 86.75 190 GLU A N 1
ATOM 1522 C CA . GLU A 1 190 ? -21.236 16.142 28.466 1.00 86.75 190 GLU A CA 1
ATOM 1523 C C . GLU A 1 190 ? -22.033 15.645 27.252 1.00 86.75 190 GLU A C 1
ATOM 1525 O O . GLU A 1 190 ? -23.203 15.293 27.384 1.00 86.75 190 GLU A O 1
ATOM 1530 N N . LYS A 1 191 ? -21.390 15.457 26.090 1.00 90.25 191 LYS A N 1
ATOM 1531 C CA . LYS A 1 191 ? -22.047 14.850 24.911 1.00 90.25 191 LYS A CA 1
ATOM 1532 C C . LYS A 1 191 ? -22.633 13.470 25.207 1.00 90.25 191 LYS A C 1
ATOM 1534 O O . LYS A 1 191 ? -23.696 13.116 24.704 1.00 90.25 191 LYS A O 1
ATOM 1539 N N . THR A 1 192 ? -21.943 12.677 26.028 1.00 86.06 192 THR A N 1
ATOM 1540 C CA . THR A 1 192 ? -22.432 11.344 26.414 1.00 86.06 192 THR A CA 1
ATOM 1541 C C . THR A 1 192 ? -23.590 11.445 27.390 1.00 86.06 192 THR A C 1
ATOM 1543 O O . THR A 1 192 ? -24.560 10.705 27.249 1.00 86.06 192 THR A O 1
ATOM 1546 N N . ARG A 1 193 ? -23.508 12.366 28.356 1.00 90.31 193 ARG A N 1
ATOM 1547 C CA . ARG A 1 193 ? -24.586 12.645 29.304 1.00 90.31 193 ARG A CA 1
ATOM 1548 C C . ARG A 1 193 ? -25.864 13.009 28.553 1.00 90.31 193 ARG A C 1
ATOM 1550 O O . ARG A 1 193 ? -26.859 12.320 28.726 1.00 90.31 193 ARG A O 1
ATOM 1557 N N . ILE A 1 194 ? -25.802 13.984 27.645 1.00 89.62 194 ILE A N 1
ATOM 1558 C CA . ILE A 1 194 ? -26.942 14.410 26.818 1.00 89.62 194 ILE A CA 1
ATOM 1559 C C . ILE A 1 194 ? -27.517 13.232 26.018 1.00 89.62 194 ILE A C 1
ATOM 1561 O O . ILE A 1 194 ? -28.714 12.977 26.073 1.00 89.62 194 ILE A O 1
ATOM 1565 N N . ALA A 1 195 ? -26.675 12.455 25.329 1.00 85.50 195 ALA A N 1
ATOM 1566 C CA . ALA A 1 195 ? -27.139 11.339 24.496 1.00 85.50 195 ALA A CA 1
ATOM 1567 C C . ALA A 1 195 ? -27.770 10.173 25.286 1.00 85.50 195 ALA A C 1
ATOM 1569 O O . ALA A 1 195 ? -28.524 9.372 24.721 1.00 85.50 195 ALA A O 1
ATOM 1570 N N . THR A 1 196 ? -27.415 10.032 26.565 1.00 85.25 196 THR A N 1
ATOM 1571 C CA . THR A 1 196 ? -27.906 8.966 27.455 1.00 85.25 196 THR A CA 1
ATOM 1572 C C . THR A 1 196 ? -29.036 9.427 28.369 1.00 85.25 196 THR A C 1
ATOM 1574 O O . THR A 1 196 ? -29.751 8.586 28.916 1.00 85.25 196 THR A O 1
ATOM 1577 N N . GLN A 1 197 ? -29.232 10.739 28.506 1.00 86.19 197 GLN A N 1
ATOM 1578 C CA . GLN A 1 197 ? -30.278 11.322 29.330 1.00 86.19 197 GLN A CA 1
ATOM 1579 C C . GLN A 1 197 ? -31.655 10.843 28.848 1.00 86.19 197 GLN A C 1
ATOM 1581 O O . GLN A 1 197 ? -31.971 10.893 27.663 1.00 86.19 197 GLN A O 1
ATOM 1586 N N . GLY A 1 198 ? -32.461 10.319 29.774 1.00 78.69 198 GLY A N 1
ATOM 1587 C CA . GLY A 1 198 ? -33.818 9.835 29.495 1.00 78.69 198 GLY A CA 1
ATOM 1588 C C . GLY A 1 198 ? -33.922 8.416 28.925 1.00 78.69 198 GLY A C 1
ATOM 1589 O O . GLY A 1 198 ? -35.033 7.900 28.806 1.00 78.69 198 GLY A O 1
ATOM 1590 N N . ARG A 1 199 ? -32.808 7.731 28.624 1.00 82.62 199 ARG A N 1
ATOM 1591 C CA . ARG A 1 199 ? -32.863 6.323 28.197 1.00 82.62 199 ARG A CA 1
ATOM 1592 C C . ARG A 1 199 ? -33.288 5.429 29.363 1.00 82.62 199 ARG A C 1
ATOM 1594 O O . ARG A 1 199 ? -32.559 5.294 30.344 1.00 82.62 199 ARG A O 1
ATOM 1601 N N . LYS A 1 200 ? -34.450 4.787 29.240 1.00 85.81 200 LYS A N 1
ATOM 1602 C CA . LYS A 1 200 ? -34.918 3.760 30.180 1.00 85.81 200 LYS A CA 1
ATOM 1603 C C . LYS A 1 200 ? -34.453 2.383 29.707 1.00 85.81 200 LYS A C 1
ATOM 1605 O O . LYS A 1 200 ? -34.522 2.076 28.521 1.00 85.81 200 LYS A O 1
ATOM 1610 N N . LEU A 1 201 ? -33.970 1.563 30.638 1.00 83.88 201 LEU A N 1
ATOM 1611 C CA . LEU A 1 201 ? -33.694 0.149 30.376 1.00 83.88 201 LEU A CA 1
ATOM 1612 C C . LEU A 1 201 ? -35.014 -0.583 30.104 1.00 83.88 201 LEU A C 1
ATOM 1614 O O . LEU A 1 201 ? -35.996 -0.344 30.811 1.00 83.88 201 LEU A O 1
ATOM 1618 N N . SER A 1 202 ? -35.011 -1.484 29.121 1.00 88.06 202 SER A N 1
ATOM 1619 C CA . SER A 1 202 ? -36.115 -2.432 28.917 1.00 88.06 202 SER A CA 1
ATOM 1620 C C . SER A 1 202 ? -36.201 -3.429 30.076 1.00 88.06 202 SER A C 1
ATOM 1622 O O . SER A 1 202 ? -35.231 -3.629 30.815 1.00 88.06 202 SER A O 1
ATOM 1624 N N . ASP A 1 203 ? -37.353 -4.072 30.240 1.00 86.44 203 ASP A N 1
ATOM 1625 C CA . ASP A 1 203 ? -37.568 -5.004 31.350 1.00 86.44 203 ASP A CA 1
ATOM 1626 C C . ASP A 1 203 ? -36.695 -6.263 31.237 1.00 86.44 203 ASP A C 1
ATOM 1628 O O . ASP A 1 203 ? -36.130 -6.705 32.239 1.00 86.44 203 ASP A O 1
ATOM 1632 N N . GLU A 1 204 ? -36.439 -6.752 30.019 1.00 85.44 204 GLU A N 1
ATOM 1633 C CA . GLU A 1 204 ? -35.467 -7.826 29.767 1.00 85.44 204 GLU A CA 1
ATOM 1634 C C . GLU A 1 204 ? -34.048 -7.440 30.206 1.00 85.44 204 GLU A C 1
ATOM 1636 O O . GLU A 1 204 ? -33.344 -8.216 30.862 1.00 85.44 204 GLU A O 1
ATOM 1641 N N . GLN A 1 205 ? -33.623 -6.210 29.898 1.00 86.19 205 GLN A N 1
ATOM 1642 C CA . GLN A 1 205 ? -32.307 -5.712 30.297 1.00 86.19 205 GLN A CA 1
ATOM 1643 C C . GLN A 1 205 ? -32.194 -5.565 31.817 1.00 86.19 205 GLN A C 1
ATOM 1645 O O . GLN A 1 205 ? -31.155 -5.914 32.380 1.00 86.19 205 GLN A O 1
ATOM 1650 N N . LYS A 1 206 ? -33.249 -5.092 32.496 1.00 87.50 206 LYS A N 1
ATOM 1651 C CA . LYS A 1 206 ? -33.288 -5.021 33.967 1.00 87.50 206 LYS A CA 1
ATOM 1652 C C . LYS A 1 206 ? -33.185 -6.411 34.590 1.00 87.50 206 LYS A C 1
ATOM 1654 O O . LYS A 1 206 ? -32.413 -6.596 35.531 1.00 87.50 206 LYS A O 1
ATOM 1659 N N . LEU A 1 207 ? -33.912 -7.390 34.048 1.00 85.94 207 LEU A N 1
ATOM 1660 C CA . LEU A 1 207 ? -33.885 -8.770 34.528 1.00 85.94 207 LEU A CA 1
ATOM 1661 C C . LEU A 1 207 ? -32.489 -9.386 34.383 1.00 85.94 207 LEU A C 1
ATOM 1663 O O . LEU A 1 207 ? -31.986 -10.016 35.314 1.00 85.94 207 LEU A O 1
ATOM 1667 N N . HIS A 1 208 ? -31.832 -9.171 33.244 1.00 85.94 208 HIS A N 1
ATOM 1668 C CA . HIS A 1 208 ? -30.470 -9.650 33.024 1.00 85.94 208 HIS A CA 1
ATOM 1669 C C . HIS A 1 208 ? -29.465 -9.006 33.992 1.00 85.94 208 HIS A C 1
ATOM 1671 O O . HIS A 1 208 ? -28.644 -9.703 34.590 1.00 85.94 208 HIS A O 1
ATOM 1677 N N . LEU A 1 209 ? -29.568 -7.689 34.207 1.00 83.81 209 LEU A N 1
ATOM 1678 C CA . LEU A 1 209 ? -28.723 -6.970 35.163 1.00 83.81 209 LEU A CA 1
ATOM 1679 C C . LEU A 1 209 ? -28.932 -7.468 36.598 1.00 83.81 209 LEU A C 1
ATOM 1681 O O . LEU A 1 209 ? -27.964 -7.596 37.347 1.00 83.81 209 LEU A O 1
ATOM 1685 N N . SER A 1 210 ? -30.182 -7.774 36.961 1.00 86.50 210 SER A N 1
ATOM 1686 C CA . SER A 1 210 ? -30.528 -8.377 38.248 1.00 86.50 210 SER A CA 1
ATOM 1687 C C . SER A 1 210 ? -29.811 -9.715 38.420 1.00 86.50 210 SER A C 1
ATOM 1689 O O . SER A 1 210 ? -29.006 -9.837 39.339 1.00 86.50 210 SER A O 1
ATOM 1691 N N . LYS A 1 211 ? -29.964 -10.653 37.469 1.00 88.50 211 LYS A N 1
ATOM 1692 C CA . LYS A 1 211 ? -29.312 -11.979 37.497 1.00 88.50 211 LYS A CA 1
ATOM 1693 C C . LYS A 1 211 ? -27.788 -11.903 37.651 1.00 88.50 211 LYS A C 1
ATOM 1695 O O . LYS A 1 211 ? -27.207 -12.688 38.389 1.00 88.50 211 LYS A O 1
ATOM 1700 N N . ILE A 1 212 ? -27.136 -10.952 36.978 1.00 85.19 212 ILE A N 1
ATOM 1701 C CA . ILE A 1 212 ? -25.678 -10.748 37.063 1.00 85.19 212 ILE A CA 1
ATOM 1702 C C . ILE A 1 212 ? -25.240 -10.249 38.447 1.00 85.19 212 ILE A C 1
ATOM 1704 O O . ILE A 1 212 ? -24.098 -10.479 38.857 1.00 85.19 212 ILE A O 1
ATOM 1708 N N . ASN A 1 213 ? -26.098 -9.497 39.133 1.00 84.88 213 ASN A N 1
ATOM 1709 C CA . ASN A 1 213 ? -25.771 -8.848 40.398 1.00 84.88 213 ASN A CA 1
ATOM 1710 C C . ASN A 1 213 ? -26.257 -9.635 41.617 1.00 84.88 213 ASN A C 1
ATOM 1712 O O . ASN A 1 213 ? -25.724 -9.436 42.710 1.00 84.88 213 ASN A O 1
ATOM 1716 N N . THR A 1 214 ? -27.211 -10.551 41.444 1.00 81.69 214 THR A N 1
ATOM 1717 C CA . THR A 1 214 ? -27.632 -11.480 42.492 1.00 81.69 214 THR A CA 1
ATOM 1718 C C . THR A 1 214 ? -26.422 -12.266 43.009 1.00 81.69 214 THR A C 1
ATOM 1720 O O . THR A 1 214 ? -25.667 -12.855 42.242 1.00 81.69 214 THR A O 1
ATOM 1723 N N . GLY A 1 215 ? -26.201 -12.239 44.327 1.00 78.75 215 GLY A N 1
ATOM 1724 C CA . GLY A 1 215 ? -25.109 -12.965 44.988 1.00 78.75 215 GLY A CA 1
ATOM 1725 C C . GLY A 1 215 ? -23.751 -12.251 45.020 1.00 78.75 215 GLY A C 1
ATOM 1726 O O . GLY A 1 215 ? -22.861 -12.685 45.754 1.00 78.75 215 GLY A O 1
ATOM 1727 N N . LYS A 1 216 ? -23.569 -11.126 44.313 1.00 84.25 216 LYS A N 1
ATOM 1728 C CA . LYS A 1 216 ? -22.333 -10.336 44.421 1.00 84.25 216 LYS A CA 1
ATOM 1729 C C . LYS A 1 216 ? -22.279 -9.597 45.756 1.00 84.25 216 LYS A C 1
ATOM 1731 O O . LYS A 1 216 ? -23.142 -8.779 46.065 1.00 84.25 216 LYS A O 1
ATOM 1736 N N . LYS A 1 217 ? -21.227 -9.846 46.538 1.00 86.19 217 LYS A N 1
ATOM 1737 C CA . LYS A 1 217 ? -20.945 -9.114 47.780 1.00 86.19 217 LYS A CA 1
ATOM 1738 C C . LYS A 1 217 ? -19.983 -7.962 47.497 1.00 86.19 217 LYS A C 1
ATOM 1740 O O . LYS A 1 217 ? -18.997 -8.130 46.784 1.00 86.19 217 LYS A O 1
ATOM 1745 N N . HIS A 1 218 ? -20.248 -6.797 48.084 1.00 85.44 218 HIS A N 1
ATOM 1746 C CA . HIS A 1 218 ? -19.296 -5.685 48.062 1.00 85.44 218 HIS A CA 1
ATOM 1747 C C . HIS A 1 218 ? -17.978 -6.074 48.744 1.00 85.44 218 HIS A C 1
ATOM 1749 O O . HIS A 1 218 ? -17.987 -6.762 49.771 1.00 85.44 218 HIS A O 1
ATOM 1755 N N . THR A 1 219 ? -16.860 -5.585 48.203 1.00 88.62 219 THR A N 1
ATOM 1756 C CA . THR A 1 219 ? -15.534 -5.698 48.827 1.00 88.62 219 THR A CA 1
ATOM 1757 C C . THR A 1 219 ? -15.474 -4.901 50.132 1.00 88.62 219 THR A C 1
ATOM 1759 O O . THR A 1 219 ? -16.278 -3.989 50.344 1.00 88.62 219 THR A O 1
ATOM 1762 N N . ALA A 1 220 ? -14.519 -5.224 51.009 1.00 87.06 220 ALA A N 1
ATOM 1763 C CA . ALA A 1 220 ? -14.324 -4.509 52.274 1.00 87.06 220 ALA A CA 1
ATOM 1764 C C . ALA A 1 220 ? -14.107 -2.999 52.052 1.00 87.06 220 ALA A C 1
ATOM 1766 O O . ALA A 1 220 ? -14.835 -2.188 52.618 1.00 87.06 220 ALA A O 1
ATOM 1767 N N . GLU A 1 221 ? -13.221 -2.632 51.121 1.00 87.88 221 GLU A N 1
ATOM 1768 C CA . GLU A 1 221 ? -12.946 -1.234 50.758 1.00 87.88 221 GLU A CA 1
ATOM 1769 C C . GLU A 1 221 ? -14.203 -0.501 50.244 1.00 87.88 221 GLU A C 1
ATOM 1771 O O . GLU A 1 221 ? -14.465 0.653 50.586 1.00 87.88 221 GLU A O 1
ATOM 1776 N N . SER A 1 222 ? -15.036 -1.173 49.440 1.00 84.88 222 SER A N 1
ATOM 1777 C CA . SER A 1 222 ? -16.284 -0.587 48.937 1.00 84.88 222 SER A CA 1
ATOM 1778 C C . SER A 1 222 ? -17.300 -0.367 50.060 1.00 84.88 222 SER A C 1
ATOM 1780 O O . SER A 1 222 ? -17.967 0.670 50.079 1.00 84.88 222 SER A O 1
ATOM 1782 N N . LYS A 1 223 ? -17.407 -1.307 51.009 1.00 89.19 223 LYS A N 1
ATOM 1783 C CA . LYS A 1 223 ? -18.267 -1.166 52.194 1.00 89.19 223 LYS A CA 1
ATOM 1784 C C . LYS A 1 223 ? -17.823 -0.001 53.072 1.00 89.19 223 LYS A C 1
ATOM 1786 O O . LYS A 1 223 ? -18.671 0.760 53.535 1.00 89.19 223 LYS A O 1
ATOM 1791 N N . GLU A 1 224 ? -16.519 0.171 53.250 1.00 86.50 224 GLU A N 1
ATOM 1792 C CA . GLU A 1 224 ? -15.961 1.262 54.040 1.00 86.50 224 GLU A CA 1
ATOM 1793 C C . GLU A 1 224 ? -16.258 2.632 53.415 1.00 86.50 224 GLU A C 1
ATOM 1795 O O . GLU A 1 224 ? -16.797 3.505 54.095 1.00 86.50 224 GLU A O 1
ATOM 1800 N N . LYS A 1 225 ? -16.049 2.795 52.101 1.00 90.50 225 LYS A N 1
ATOM 1801 C CA . LYS A 1 225 ? -16.410 4.032 51.379 1.00 90.50 225 LYS A CA 1
ATOM 1802 C C . LYS A 1 225 ? -17.900 4.359 51.494 1.00 90.50 225 LYS A C 1
ATOM 1804 O O . LYS A 1 225 ? -18.267 5.511 51.727 1.00 90.50 225 LYS A O 1
ATOM 1809 N N . MET A 1 226 ? -18.771 3.354 51.366 1.00 86.19 226 MET A N 1
ATOM 1810 C CA . MET A 1 226 ? -20.217 3.544 51.544 1.00 86.19 226 MET A CA 1
ATOM 1811 C C . MET A 1 226 ? -20.575 3.951 52.979 1.00 86.19 226 MET A C 1
ATOM 1813 O O . MET A 1 226 ? -21.445 4.799 53.168 1.00 86.19 226 MET A O 1
ATOM 1817 N N . SER A 1 227 ? -19.904 3.378 53.982 1.00 87.38 227 SER A N 1
ATOM 1818 C CA . SER A 1 227 ? -20.084 3.735 55.394 1.00 87.38 227 SER A CA 1
ATOM 1819 C C . SER A 1 227 ? -19.648 5.178 55.673 1.00 87.38 227 SER A C 1
ATOM 1821 O O . SER A 1 227 ? -20.427 5.956 56.222 1.00 87.38 227 SER A O 1
ATOM 1823 N N . GLN A 1 228 ? -18.459 5.578 55.206 1.00 88.75 228 GLN A N 1
ATOM 1824 C CA . GLN A 1 228 ? -17.942 6.946 55.341 1.00 88.75 228 GLN A CA 1
ATOM 1825 C C . GLN A 1 228 ? -18.897 7.982 54.730 1.00 88.75 228 GLN A C 1
ATOM 1827 O O . GLN A 1 228 ? -19.203 8.984 55.365 1.00 88.75 228 GLN A O 1
ATOM 1832 N N . GLN A 1 229 ? -19.445 7.715 53.539 1.00 84.12 229 GLN A N 1
ATOM 1833 C CA . GLN A 1 229 ? -20.389 8.622 52.874 1.00 84.12 229 GLN A CA 1
ATOM 1834 C C . GLN A 1 229 ? -21.768 8.713 53.539 1.00 84.12 229 GLN A C 1
ATOM 1836 O O . GLN A 1 229 ? -22.512 9.658 53.256 1.00 84.12 229 GLN A O 1
ATOM 1841 N N . ARG A 1 230 ? -22.152 7.712 54.339 1.00 84.25 230 ARG A N 1
ATOM 1842 C CA . ARG A 1 230 ? -23.428 7.675 55.071 1.00 84.25 230 ARG A CA 1
ATOM 1843 C C . ARG A 1 230 ? -23.302 8.214 56.492 1.00 84.25 230 ARG A C 1
ATOM 1845 O O . ARG A 1 230 ? -24.313 8.603 57.071 1.00 84.25 230 ARG A O 1
ATOM 1852 N N . ARG A 1 231 ? -22.091 8.256 57.049 1.00 81.25 231 ARG A N 1
ATOM 1853 C CA . ARG A 1 231 ? -21.835 8.760 58.400 1.00 81.25 231 ARG A CA 1
ATOM 1854 C C . ARG A 1 231 ? -22.304 10.214 58.513 1.00 81.25 231 ARG A C 1
ATOM 1856 O O . ARG A 1 231 ? -21.966 11.046 57.679 1.00 81.25 231 ARG A O 1
ATOM 1863 N N . GLY A 1 232 ? -23.133 10.496 59.517 1.00 75.62 232 GLY A N 1
ATOM 1864 C CA . GLY A 1 232 ? -23.687 11.831 59.774 1.00 75.62 232 GLY A CA 1
ATOM 1865 C C . GLY A 1 232 ? -24.851 12.253 58.870 1.00 75.62 232 GLY A C 1
ATOM 1866 O O . GLY A 1 232 ? -25.514 13.243 59.171 1.00 75.62 232 GLY A O 1
ATOM 1867 N N . LYS A 1 233 ? -25.171 11.504 57.803 1.00 80.19 233 LYS A N 1
ATOM 1868 C CA . LYS A 1 233 ? -26.366 11.787 56.999 1.00 80.19 233 LYS A CA 1
ATOM 1869 C C . LYS A 1 233 ? -27.601 11.323 57.748 1.00 80.19 233 LYS A C 1
ATOM 1871 O O . LYS A 1 233 ? -27.812 10.131 57.955 1.00 80.19 233 LYS A O 1
ATOM 1876 N N . THR A 1 234 ? -28.426 12.281 58.134 1.00 79.44 234 THR A N 1
ATOM 1877 C CA . THR A 1 234 ? -29.737 12.023 58.713 1.00 79.44 234 THR A CA 1
ATOM 1878 C C . THR A 1 234 ? -30.821 12.221 57.660 1.00 79.44 234 THR A C 1
ATOM 1880 O O . THR A 1 234 ? -30.630 12.941 56.680 1.00 79.44 234 THR A O 1
ATOM 1883 N N . HIS A 1 235 ? -31.952 11.534 57.825 1.00 83.12 235 HIS A N 1
ATOM 1884 C CA . HIS A 1 235 ? -33.131 11.795 57.002 1.00 83.12 235 HIS A CA 1
ATOM 1885 C C . HIS A 1 235 ? -33.563 13.259 57.151 1.00 83.12 235 HIS A C 1
ATOM 1887 O O . HIS A 1 235 ? -33.450 13.823 58.243 1.00 83.12 235 HIS A O 1
ATOM 1893 N N . SER A 1 236 ? -34.074 13.853 56.067 1.00 84.38 236 SER A N 1
ATOM 1894 C CA . SER A 1 236 ? -34.651 15.199 56.112 1.00 84.38 236 SER A CA 1
ATOM 1895 C C . SER A 1 236 ? -35.784 15.266 57.147 1.00 84.38 236 SER A C 1
ATOM 1897 O O . SER A 1 236 ? -36.400 14.233 57.428 1.00 84.38 236 SER A O 1
ATOM 1899 N N . PRO A 1 237 ? -36.091 16.449 57.710 1.00 82.50 237 PRO A N 1
ATOM 1900 C CA . PRO A 1 237 ? -37.203 16.609 58.649 1.00 82.50 237 PRO A CA 1
ATOM 1901 C C . PRO A 1 237 ? -38.522 16.035 58.110 1.00 82.50 237 PRO A C 1
ATOM 1903 O O . PRO A 1 237 ? -39.189 15.279 58.804 1.00 82.50 237 PRO A O 1
ATOM 1906 N N . GLU A 1 238 ? -38.829 16.279 56.833 1.00 83.94 238 GLU A N 1
ATOM 1907 C CA . GLU A 1 238 ? -40.024 15.748 56.165 1.00 83.94 238 GLU A CA 1
ATOM 1908 C C . GLU A 1 238 ? -40.010 14.212 56.050 1.00 83.94 238 GLU A C 1
ATOM 1910 O O . GLU A 1 238 ? -41.008 13.546 56.318 1.00 83.94 238 GLU A O 1
ATOM 1915 N N . ALA A 1 239 ? -38.867 13.616 55.691 1.00 81.75 239 ALA A N 1
ATOM 1916 C CA . ALA A 1 239 ? -38.741 12.162 55.618 1.00 81.75 239 ALA A CA 1
ATOM 1917 C C . ALA A 1 239 ? -38.803 11.513 57.010 1.00 81.75 239 ALA A C 1
ATOM 1919 O O . ALA A 1 239 ? -39.347 10.419 57.154 1.00 81.75 239 ALA A O 1
ATOM 1920 N N . ARG A 1 240 ? -38.267 12.182 58.039 1.00 82.00 240 ARG A N 1
ATOM 1921 C CA . ARG A 1 240 ? -38.390 11.758 59.440 1.00 82.00 240 ARG A CA 1
ATOM 1922 C C . ARG A 1 240 ? -39.841 11.788 59.899 1.00 82.00 240 ARG A C 1
ATOM 1924 O O . ARG A 1 240 ? -40.261 10.832 60.542 1.00 82.00 240 ARG A O 1
ATOM 1931 N N . GLU A 1 241 ? -40.595 12.820 59.533 1.00 80.12 241 GLU A N 1
ATOM 1932 C CA . GLU A 1 241 ? -42.013 12.919 59.872 1.00 80.12 241 GLU A CA 1
ATOM 1933 C C . GLU A 1 241 ? -42.836 11.833 59.176 1.00 80.12 241 GLU A C 1
ATOM 1935 O O . GLU A 1 241 ? -43.584 11.124 59.837 1.00 80.12 241 GLU A O 1
ATOM 1940 N N . LYS A 1 242 ? -42.602 11.585 57.880 1.00 84.38 242 LYS A N 1
ATOM 1941 C CA . LYS A 1 242 ? -43.240 10.474 57.149 1.00 84.38 242 LYS A CA 1
ATOM 1942 C C . LYS A 1 242 ? -42.926 9.109 57.763 1.00 84.38 242 LYS A C 1
ATOM 1944 O O . LYS A 1 242 ? -43.803 8.258 57.858 1.00 84.38 242 LYS A O 1
ATOM 1949 N N . LEU A 1 243 ? -41.685 8.889 58.205 1.00 81.06 243 LEU A N 1
ATOM 1950 C CA . LEU A 1 243 ? -41.301 7.668 58.921 1.00 81.06 243 LEU A CA 1
ATOM 1951 C C . LEU A 1 243 ? -41.959 7.577 60.304 1.00 81.06 243 LEU A C 1
ATOM 1953 O O . LEU A 1 243 ? -42.309 6.477 60.728 1.00 81.06 243 LEU A O 1
ATOM 1957 N N . ARG A 1 244 ? -42.123 8.708 61.004 1.00 81.00 244 ARG A N 1
ATOM 1958 C CA . ARG A 1 244 ? -42.823 8.783 62.291 1.00 81.00 244 ARG A CA 1
ATOM 1959 C C . ARG A 1 244 ? -44.301 8.450 62.112 1.00 81.00 244 ARG A C 1
ATOM 1961 O O . ARG A 1 244 ? -44.779 7.555 62.794 1.00 81.00 244 ARG A O 1
ATOM 1968 N N . GLN A 1 245 ? -44.967 9.077 61.148 1.00 76.38 245 GLN A N 1
ATOM 1969 C CA . GLN A 1 245 ? -46.364 8.832 60.805 1.00 76.38 245 GLN A CA 1
ATOM 1970 C C . GLN A 1 245 ? -46.586 7.381 60.370 1.00 76.38 245 GLN A C 1
ATOM 1972 O O . GLN A 1 245 ? -47.368 6.684 60.996 1.00 76.38 245 GLN A O 1
ATOM 1977 N N . ALA A 1 246 ? -45.783 6.850 59.441 1.00 77.31 246 ALA A N 1
ATOM 1978 C CA . ALA A 1 246 ? -45.882 5.448 59.025 1.00 77.31 246 ALA A CA 1
ATOM 1979 C C . ALA A 1 246 ? -45.605 4.446 60.162 1.00 77.31 246 ALA A C 1
ATOM 1981 O O . ALA A 1 246 ? -46.070 3.304 60.120 1.00 77.31 246 ALA A O 1
ATOM 1982 N N . LYS A 1 247 ? -44.809 4.838 61.167 1.00 78.69 247 LYS A N 1
ATOM 1983 C CA . LYS A 1 247 ? -44.608 4.040 62.379 1.00 78.69 247 LYS A CA 1
ATOM 1984 C C . LYS A 1 247 ? -45.859 4.080 63.253 1.00 78.69 247 LYS A C 1
ATOM 1986 O O . LYS A 1 247 ? -46.265 3.011 63.692 1.00 78.69 247 LYS A O 1
ATOM 1991 N N . THR A 1 248 ? -46.454 5.255 63.462 1.00 71.06 248 THR A N 1
ATOM 1992 C CA . THR A 1 248 ? -47.718 5.447 64.193 1.00 71.06 248 THR A CA 1
ATOM 1993 C C . THR A 1 248 ? -48.880 4.714 63.518 1.00 71.06 248 THR A C 1
ATOM 1995 O O . THR A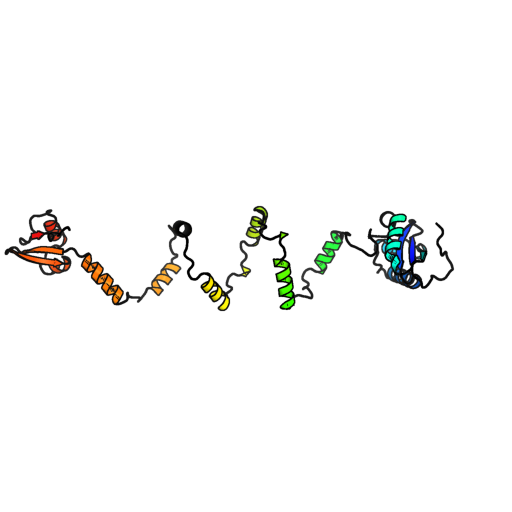 1 248 ? -49.592 3.987 64.195 1.00 71.06 248 THR A O 1
ATOM 1998 N N . ASP A 1 249 ? -49.005 4.781 62.192 1.00 66.25 249 ASP A N 1
ATOM 1999 C CA . ASP A 1 249 ? -50.060 4.104 61.419 1.00 66.25 249 ASP A CA 1
ATOM 2000 C C . ASP A 1 249 ? -49.971 2.572 61.516 1.00 66.25 249 ASP A C 1
ATOM 2002 O O . ASP A 1 249 ? -50.961 1.860 61.378 1.00 66.25 249 ASP A O 1
ATOM 2006 N N . LYS A 1 250 ? -48.765 2.043 61.761 1.00 68.62 250 LYS A N 1
ATOM 2007 C CA . LYS A 1 250 ? -48.520 0.614 62.005 1.00 68.62 250 LYS A CA 1
ATOM 2008 C C . LYS A 1 250 ? -48.541 0.241 63.489 1.00 68.62 250 LYS A C 1
ATOM 2010 O O . LYS A 1 250 ? -48.321 -0.931 63.810 1.00 68.62 250 LYS A O 1
ATOM 2015 N N . MET A 1 251 ? -48.735 1.195 64.405 1.00 75.00 251 MET A N 1
ATOM 2016 C CA . MET A 1 251 ? -48.865 0.881 65.826 1.00 75.00 251 MET A CA 1
ATOM 2017 C C . MET A 1 251 ? -50.227 0.253 66.088 1.00 75.00 251 MET A C 1
ATOM 2019 O O . MET A 1 251 ? -51.266 0.720 65.643 1.00 75.00 251 MET A O 1
ATOM 2023 N N . MET A 1 252 ? -50.195 -0.846 66.829 1.00 76.31 252 MET A N 1
ATOM 2024 C CA . MET A 1 252 ? -51.394 -1.563 67.224 1.00 76.31 252 MET A CA 1
ATOM 2025 C C . MET A 1 252 ? -52.159 -0.746 68.267 1.00 76.31 252 MET A C 1
ATOM 2027 O O . MET A 1 252 ? -51.581 -0.382 69.300 1.00 76.31 252 MET A O 1
ATOM 2031 N N . THR A 1 253 ? -53.440 -0.503 68.000 1.00 82.75 253 THR A N 1
ATOM 2032 C CA . THR A 1 253 ? -54.367 0.139 68.935 1.00 82.75 253 THR A CA 1
ATOM 2033 C C . THR A 1 253 ? -55.134 -0.928 69.708 1.00 82.75 253 THR A C 1
ATOM 2035 O O . THR A 1 253 ? -55.647 -1.871 69.107 1.00 82.75 253 THR A O 1
ATOM 2038 N N . LEU A 1 254 ? -55.197 -0.797 71.033 1.00 85.06 254 LEU A N 1
ATOM 2039 C CA . LEU A 1 254 ? -56.001 -1.645 71.916 1.00 85.06 254 LEU A CA 1
ATOM 2040 C C . LEU A 1 254 ? -56.908 -0.782 72.788 1.00 85.06 254 LEU A C 1
ATOM 2042 O O . LEU A 1 254 ? -56.515 0.308 73.196 1.00 85.06 254 LEU A O 1
ATOM 2046 N N . ILE A 1 255 ? -58.088 -1.305 73.103 1.00 88.56 255 ILE A N 1
ATOM 2047 C CA . ILE A 1 255 ? -58.924 -0.810 74.196 1.00 88.56 255 ILE A CA 1
ATOM 2048 C C . ILE A 1 255 ? -58.550 -1.642 75.418 1.00 88.56 255 ILE A C 1
ATOM 2050 O O . ILE A 1 255 ? -58.678 -2.865 75.387 1.00 88.56 255 ILE A O 1
ATOM 2054 N N . VAL A 1 256 ? -58.018 -0.999 76.451 1.00 88.06 256 VAL A N 1
ATOM 2055 C CA . VAL A 1 256 ? -57.592 -1.644 77.695 1.00 88.06 256 VAL A CA 1
ATOM 2056 C C . VAL A 1 256 ? -58.536 -1.205 78.806 1.00 88.06 256 VAL A C 1
ATOM 2058 O O . VAL A 1 256 ? -58.735 -0.011 78.976 1.00 88.06 256 VAL A O 1
ATOM 2061 N N . THR A 1 257 ? -59.111 -2.139 79.551 1.00 89.25 257 THR A N 1
ATOM 2062 C CA . THR A 1 257 ? -60.039 -1.866 80.656 1.00 89.25 257 THR A CA 1
ATOM 2063 C C . THR A 1 257 ? -59.348 -2.193 81.971 1.00 89.25 257 THR A C 1
ATOM 2065 O O . THR A 1 257 ? -58.736 -3.260 82.093 1.00 89.25 257 THR A O 1
ATOM 2068 N N . ASP A 1 258 ? -59.405 -1.268 82.923 1.00 88.50 258 ASP A N 1
ATOM 2069 C CA . ASP A 1 258 ? -58.875 -1.472 84.267 1.00 88.50 258 ASP A CA 1
ATOM 2070 C C . ASP A 1 258 ? -59.831 -2.308 85.144 1.00 88.50 258 ASP A C 1
ATOM 2072 O O . ASP A 1 258 ? -60.954 -2.612 84.732 1.00 88.50 258 ASP A O 1
ATOM 2076 N N . PRO A 1 259 ? -59.388 -2.735 86.338 1.00 85.62 259 PRO A N 1
ATOM 2077 C CA . PRO A 1 259 ? -60.184 -3.583 87.228 1.00 85.62 259 PRO A CA 1
ATOM 2078 C C . PRO A 1 259 ? -61.438 -2.893 87.776 1.00 85.62 259 PRO A C 1
ATOM 2080 O O . PRO A 1 259 ? -62.384 -3.576 88.161 1.00 85.62 259 PRO A O 1
ATOM 2083 N N . ASP A 1 260 ? -61.447 -1.557 87.784 1.00 86.31 260 ASP A N 1
ATOM 2084 C CA . ASP A 1 260 ? -62.562 -0.720 88.232 1.00 86.31 260 ASP A CA 1
ATOM 2085 C C . ASP A 1 260 ? -63.560 -0.429 87.088 1.00 86.31 260 ASP A C 1
ATOM 2087 O O . ASP A 1 260 ? -64.577 0.237 87.289 1.00 86.31 260 ASP A O 1
ATOM 2091 N N . GLY A 1 261 ? -63.299 -0.957 85.884 1.00 81.62 261 GLY A N 1
ATOM 2092 C CA . GLY A 1 261 ? -64.184 -0.896 84.721 1.00 81.62 261 GLY A CA 1
ATOM 2093 C C . GLY A 1 261 ? -63.954 0.294 83.786 1.00 81.62 261 GLY A C 1
ATOM 2094 O O . GLY A 1 261 ? -64.745 0.506 82.866 1.00 81.62 261 GLY A O 1
ATOM 2095 N N . LYS A 1 262 ? -62.888 1.078 83.966 1.00 88.44 262 LYS A N 1
ATOM 2096 C CA . LYS A 1 262 ? -62.576 2.236 83.119 1.00 88.44 262 LYS A CA 1
ATOM 2097 C C . LYS A 1 262 ? -61.758 1.828 81.893 1.00 88.44 262 LYS A C 1
ATOM 2099 O O . LYS A 1 262 ? -60.764 1.111 81.991 1.00 88.44 262 LYS A O 1
ATOM 2104 N N . GLU A 1 263 ? -62.164 2.318 80.722 1.00 90.19 263 GLU A N 1
ATOM 2105 C CA . GLU A 1 263 ? -61.551 1.983 79.431 1.00 90.19 263 GLU A CA 1
ATOM 2106 C C . GLU A 1 263 ? -60.530 3.032 78.954 1.00 90.19 263 GLU A C 1
ATOM 2108 O O . GLU A 1 263 ? -60.731 4.241 79.075 1.00 90.19 263 GLU A O 1
ATOM 2113 N N . TYR A 1 264 ? -59.439 2.555 78.353 1.00 87.25 264 TYR A N 1
ATOM 2114 C CA . TYR A 1 264 ? -58.330 3.339 77.815 1.00 87.25 264 TYR A CA 1
ATOM 2115 C C . TYR A 1 264 ? -58.096 2.971 76.348 1.00 87.25 264 TYR A C 1
ATOM 2117 O O . TYR A 1 264 ? -57.829 1.815 76.016 1.00 87.25 264 TYR A O 1
ATOM 2125 N N . HIS A 1 265 ? -58.132 3.964 75.460 1.00 86.00 265 HIS A N 1
ATOM 2126 C CA . HIS A 1 265 ? -57.790 3.790 74.047 1.00 86.00 265 HIS A CA 1
ATOM 2127 C C . HIS A 1 265 ? -56.286 4.001 73.843 1.00 86.00 265 HIS A C 1
ATOM 2129 O O . HIS A 1 265 ? -55.789 5.126 73.853 1.00 86.00 265 HIS A O 1
ATOM 2135 N N . VAL A 1 266 ? -55.547 2.910 73.655 1.00 83.19 266 VAL A N 1
ATOM 2136 C CA . VAL A 1 266 ? -54.081 2.909 73.651 1.00 83.19 266 VAL A CA 1
ATOM 2137 C C . VAL A 1 266 ? -53.544 2.652 72.247 1.00 83.19 266 VAL A C 1
ATOM 2139 O O . VAL A 1 266 ? -53.528 1.512 71.782 1.00 83.19 266 VAL A O 1
ATOM 2142 N N . CYS A 1 267 ? -53.033 3.695 71.586 1.00 78.12 267 CYS A N 1
ATOM 2143 C CA . CYS A 1 267 ? -52.257 3.571 70.349 1.00 78.12 267 CYS A CA 1
ATOM 2144 C C . CYS A 1 267 ? -50.780 3.325 70.692 1.00 78.12 267 CYS A C 1
ATOM 2146 O O . CYS A 1 267 ? -50.077 4.220 71.159 1.00 78.12 267 CYS A O 1
ATOM 2148 N N . GLY A 1 268 ? -50.304 2.092 70.498 1.00 79.56 268 GLY A N 1
ATOM 2149 C CA . GLY A 1 268 ? -48.940 1.713 70.864 1.00 79.56 268 GLY A CA 1
ATOM 2150 C C . GLY A 1 268 ? -48.793 1.311 72.334 1.00 79.56 268 GLY A C 1
ATOM 2151 O O . GLY A 1 268 ? -48.298 2.056 73.174 1.00 79.56 268 GLY A O 1
ATOM 2152 N N . VAL A 1 269 ? -49.107 0.050 72.620 1.00 79.31 269 VAL A N 1
ATOM 2153 C CA . VAL A 1 269 ? -49.160 -0.539 73.973 1.00 79.31 269 VAL A CA 1
ATOM 2154 C C . VAL A 1 269 ? -47.870 -0.471 74.803 1.00 79.31 269 VAL A C 1
ATOM 2156 O O . VAL A 1 269 ? -47.918 -0.681 76.007 1.00 79.31 269 VAL A O 1
ATOM 2159 N N . GLN A 1 270 ? -46.706 -0.195 74.204 1.00 81.69 270 GLN A N 1
ATOM 2160 C CA . GLN A 1 270 ? -45.419 -0.211 74.913 1.00 81.69 270 GLN A CA 1
ATOM 2161 C C . GLN A 1 270 ? -45.315 0.885 75.985 1.00 81.69 270 GLN A C 1
ATOM 2163 O O . GLN A 1 270 ? -44.782 0.615 77.058 1.00 81.69 270 GLN A O 1
ATOM 2168 N N . ALA A 1 271 ? -45.782 2.103 75.688 1.00 82.25 271 ALA A N 1
ATOM 2169 C CA . ALA A 1 271 ? -45.721 3.220 76.632 1.00 82.25 271 ALA A CA 1
ATOM 2170 C C . ALA A 1 271 ? -46.689 2.991 77.799 1.00 82.25 271 ALA A C 1
ATOM 2172 O O . ALA A 1 271 ? -46.268 3.014 78.950 1.00 82.25 271 ALA A O 1
ATOM 2173 N N . PHE A 1 272 ? -47.930 2.620 77.479 1.00 85.06 272 PHE A N 1
ATOM 2174 C CA . PHE A 1 272 ? -48.967 2.285 78.454 1.00 85.06 272 PHE A CA 1
ATOM 2175 C C . PHE A 1 272 ? -48.560 1.135 79.384 1.00 85.06 272 PHE A C 1
ATOM 2177 O O . PHE A 1 272 ? -48.706 1.216 80.597 1.00 85.06 272 PHE A O 1
ATOM 2184 N N . CYS A 1 273 ? -47.957 0.079 78.828 1.00 85.19 273 CYS A N 1
ATOM 2185 C CA . CYS A 1 273 ? -47.444 -1.033 79.626 1.00 85.19 273 CYS A CA 1
ATOM 2186 C C . CYS A 1 273 ? -46.349 -0.602 80.612 1.00 85.19 273 CYS A C 1
ATOM 2188 O O . CYS A 1 273 ? -46.259 -1.162 81.696 1.00 85.19 273 CYS A O 1
ATOM 2190 N N . LYS A 1 274 ? -45.516 0.384 80.253 1.00 86.25 274 LYS A N 1
ATOM 2191 C CA . LYS A 1 274 ? -44.456 0.891 81.135 1.00 86.25 274 LYS A CA 1
ATOM 2192 C C . LYS A 1 274 ? -45.012 1.762 82.266 1.00 86.25 274 LYS A C 1
ATOM 2194 O O . LYS A 1 274 ? -44.442 1.762 83.348 1.00 86.25 274 LYS A O 1
ATOM 2199 N N . GLU A 1 275 ? -46.083 2.502 82.004 1.00 86.75 275 GLU A N 1
ATOM 2200 C CA . GLU A 1 275 ? -46.725 3.398 82.972 1.00 86.75 275 GLU A CA 1
ATOM 2201 C C . GLU A 1 275 ? -47.519 2.635 84.039 1.00 86.75 275 GLU A C 1
ATOM 2203 O O . GLU A 1 275 ? -47.425 2.954 85.219 1.00 86.75 275 GLU A O 1
ATOM 2208 N N . HIS A 1 276 ? -48.228 1.578 83.638 1.00 85.00 276 HIS A N 1
ATOM 2209 C CA . HIS A 1 276 ? -49.080 0.780 84.529 1.00 85.00 276 HIS A CA 1
ATOM 2210 C C . HIS A 1 276 ? -48.425 -0.529 85.012 1.00 85.00 276 HIS A C 1
ATOM 2212 O O . HIS A 1 276 ? -49.112 -1.399 85.543 1.00 85.00 276 HIS A O 1
ATOM 2218 N N . ASP A 1 277 ? -47.112 -0.687 84.801 1.00 85.00 277 ASP A N 1
ATOM 2219 C CA . ASP A 1 277 ? -46.329 -1.892 85.133 1.00 85.00 277 ASP A CA 1
ATOM 2220 C C . ASP A 1 277 ? -46.946 -3.207 84.598 1.00 85.00 277 ASP A C 1
ATOM 2222 O O . ASP A 1 277 ? -46.986 -4.253 85.249 1.00 85.00 277 ASP A O 1
ATOM 2226 N N . LEU A 1 278 ? -47.459 -3.156 83.365 1.00 85.56 278 LEU A N 1
ATOM 2227 C CA . LEU A 1 278 ? -48.077 -4.291 82.682 1.00 85.56 278 LEU A CA 1
ATOM 2228 C C . LEU A 1 278 ? -47.092 -4.952 81.716 1.00 85.56 278 LEU A C 1
ATOM 2230 O O . LEU A 1 278 ? -46.309 -4.308 81.016 1.00 85.56 278 LEU A O 1
ATOM 2234 N N . ASN A 1 279 ? -47.168 -6.277 81.590 1.00 87.62 279 ASN A N 1
ATOM 2235 C CA . ASN A 1 279 ? -46.390 -6.985 80.580 1.00 87.62 279 ASN A CA 1
ATOM 2236 C C . ASN A 1 279 ? -47.066 -6.870 79.205 1.00 87.62 279 ASN A C 1
ATOM 2238 O O . ASN A 1 279 ? -48.156 -7.404 78.986 1.00 87.62 279 ASN A O 1
ATOM 2242 N N . ARG A 1 280 ? -46.371 -6.241 78.248 1.00 87.06 280 ARG A N 1
ATOM 2243 C CA . ARG A 1 280 ? -46.852 -6.067 76.868 1.00 87.06 280 ARG A CA 1
ATOM 2244 C C . ARG A 1 280 ? -47.286 -7.373 76.209 1.00 87.06 280 ARG A C 1
ATOM 2246 O O . ARG A 1 280 ? -48.317 -7.397 75.545 1.00 87.06 280 ARG A O 1
ATOM 2253 N N . CYS A 1 281 ? -46.502 -8.441 76.329 1.00 85.56 281 CYS A N 1
ATOM 2254 C CA . CYS A 1 281 ? -46.824 -9.713 75.683 1.00 85.56 281 CYS A CA 1
ATOM 2255 C C . CYS A 1 281 ? -48.107 -10.314 76.265 1.00 85.56 281 CYS A C 1
ATOM 2257 O O . CYS A 1 281 ? -48.942 -10.804 75.505 1.00 85.56 281 CYS A O 1
ATOM 2259 N N . THR A 1 282 ? -48.287 -10.221 77.585 1.00 85.38 282 THR A N 1
ATOM 2260 C CA . THR A 1 282 ? -49.488 -10.705 78.274 1.00 85.38 282 THR A CA 1
ATOM 2261 C C . THR A 1 282 ? -50.714 -9.893 77.879 1.00 85.38 282 THR A C 1
ATOM 2263 O O . THR A 1 282 ? -51.710 -10.487 77.487 1.00 85.38 282 THR A O 1
ATOM 2266 N N . LEU A 1 283 ? -50.629 -8.559 77.874 1.00 85.44 283 LEU A N 1
ATOM 2267 C CA . LEU A 1 283 ? -51.734 -7.670 77.492 1.00 85.44 283 LEU A CA 1
ATOM 2268 C C . LEU A 1 283 ? -52.200 -7.904 76.045 1.00 85.44 283 LEU A C 1
ATOM 2270 O O . LEU A 1 283 ? -53.394 -8.005 75.772 1.00 85.44 283 LEU A O 1
ATOM 2274 N N . ILE A 1 284 ? -51.254 -8.082 75.115 1.00 85.81 284 ILE A N 1
ATOM 2275 C CA . ILE A 1 284 ? -51.560 -8.477 73.731 1.00 85.81 284 ILE A CA 1
ATOM 2276 C C . ILE A 1 284 ? -52.177 -9.885 73.683 1.00 85.81 284 ILE A C 1
ATOM 2278 O O . ILE A 1 284 ? -53.023 -10.162 72.835 1.00 85.81 284 ILE A O 1
ATOM 2282 N N . GLY A 1 285 ? -51.748 -10.785 74.569 1.00 85.12 285 GLY A N 1
ATOM 2283 C CA . GLY A 1 285 ? -52.333 -12.112 74.738 1.00 85.12 285 GLY A CA 1
ATOM 2284 C C . GLY A 1 285 ? -53.795 -12.061 75.183 1.00 85.12 285 GLY A C 1
ATOM 2285 O O . GLY A 1 285 ? -54.601 -12.780 74.598 1.00 85.12 285 GLY A O 1
ATOM 2286 N N . VAL A 1 286 ? -54.143 -11.181 76.131 1.00 87.62 286 VAL A N 1
ATOM 2287 C CA . VAL A 1 286 ? -55.534 -10.962 76.571 1.00 87.62 286 VAL A CA 1
ATOM 2288 C C . VAL A 1 286 ? -56.395 -10.448 75.421 1.00 87.62 286 VAL A C 1
ATOM 2290 O O . VAL A 1 286 ? -57.421 -11.044 75.121 1.00 87.62 286 VAL A O 1
ATOM 2293 N N . ALA A 1 287 ? -55.920 -9.443 74.674 1.00 86.00 287 ALA A N 1
ATOM 2294 C CA . ALA A 1 287 ? -56.636 -8.930 73.499 1.00 86.00 287 ALA A CA 1
ATOM 2295 C C . ALA A 1 287 ? -56.868 -9.971 72.396 1.00 86.00 287 ALA A C 1
ATOM 2297 O O . ALA A 1 287 ? -57.813 -9.857 71.621 1.00 86.00 287 ALA A O 1
ATOM 2298 N N . LYS A 1 288 ? -56.011 -10.995 72.316 1.00 86.88 288 LYS A N 1
ATOM 2299 C CA . LYS A 1 288 ? -56.146 -12.126 71.386 1.00 86.88 288 LYS A CA 1
ATOM 2300 C C . LYS A 1 288 ? -56.940 -13.303 71.966 1.00 86.88 288 LYS A C 1
ATOM 2302 O O . LYS A 1 288 ? -56.984 -14.348 71.326 1.00 86.88 288 LYS A O 1
ATOM 2307 N N . GLY A 1 289 ? -57.490 -13.174 73.174 1.00 84.81 289 GLY A N 1
ATOM 2308 C CA . GLY A 1 289 ? -58.240 -14.231 73.857 1.00 84.81 289 GLY A CA 1
ATOM 2309 C C . GLY A 1 289 ? -57.387 -15.393 74.375 1.00 84.81 289 GLY A C 1
ATOM 2310 O O . GLY A 1 289 ? -57.927 -16.440 74.713 1.00 84.81 289 GLY A O 1
ATOM 2311 N N . LYS A 1 290 ? -56.054 -15.252 74.441 1.00 87.06 290 LYS A N 1
ATOM 2312 C CA . LYS A 1 290 ? -55.167 -16.305 74.976 1.00 87.06 290 LYS A CA 1
ATOM 2313 C C . LYS A 1 290 ? -55.238 -16.428 76.497 1.00 87.06 290 LYS A C 1
ATOM 2315 O O . LYS A 1 290 ? -54.935 -17.487 77.034 1.00 87.06 290 LYS A O 1
ATOM 2320 N N . TYR A 1 291 ? -55.588 -15.338 77.172 1.00 84.88 291 TYR A N 1
ATOM 2321 C CA . TYR A 1 291 ? -55.734 -15.246 78.622 1.00 84.88 291 TYR A CA 1
ATOM 2322 C C . TYR A 1 291 ? -56.964 -14.384 78.923 1.00 84.88 291 TYR A C 1
ATOM 2324 O O . TYR A 1 291 ? -57.272 -13.493 78.136 1.00 84.88 291 TYR A O 1
ATOM 2332 N N . GLY A 1 292 ? -57.650 -14.621 80.044 1.00 80.31 292 GLY A N 1
ATOM 2333 C CA . GLY A 1 292 ? -58.837 -13.837 80.415 1.00 80.31 292 GLY A CA 1
ATOM 2334 C C . GLY A 1 292 ? -58.515 -12.423 80.913 1.00 80.31 292 GLY A C 1
ATOM 2335 O O . GLY A 1 292 ? -59.230 -11.483 80.592 1.00 80.31 292 GLY A O 1
ATOM 2336 N N . TYR A 1 293 ? -57.421 -12.260 81.661 1.00 84.50 293 TYR A N 1
ATOM 2337 C CA . TYR A 1 293 ? -56.997 -10.989 82.259 1.00 84.50 293 TYR A CA 1
ATOM 2338 C C . TYR A 1 293 ? -55.474 -10.974 82.480 1.00 84.50 293 TYR A C 1
ATOM 2340 O O . TYR A 1 293 ? -54.828 -12.026 82.508 1.00 84.50 293 TYR A O 1
ATOM 2348 N N . THR A 1 294 ? -54.871 -9.790 82.620 1.00 83.81 294 THR A N 1
ATOM 2349 C CA . THR A 1 294 ? -53.470 -9.653 83.059 1.00 83.81 294 THR A CA 1
ATOM 2350 C C . THR A 1 294 ? -53.375 -9.565 84.582 1.00 83.81 294 THR A C 1
ATOM 2352 O O . THR A 1 294 ? -54.372 -9.384 85.277 1.00 83.81 294 THR A O 1
ATOM 2355 N N . LYS A 1 295 ? -52.151 -9.610 85.127 1.00 74.81 295 LYS A N 1
ATOM 2356 C CA . LYS A 1 295 ? -51.895 -9.306 86.544 1.00 74.81 295 LYS A CA 1
ATOM 2357 C C . LYS A 1 295 ? -52.584 -7.986 86.927 1.00 74.81 295 LYS A C 1
ATOM 2359 O O . LYS A 1 295 ? -52.445 -7.001 86.207 1.00 74.81 295 LYS A O 1
ATOM 2364 N N . GLY A 1 296 ? -53.345 -8.006 88.019 1.00 79.69 296 GLY A N 1
ATOM 2365 C CA . GLY A 1 296 ? -54.115 -6.858 88.496 1.00 79.69 296 GLY A CA 1
ATOM 2366 C C . GLY A 1 296 ? -55.568 -6.799 88.029 1.00 79.69 296 GLY A C 1
ATOM 2367 O O . GLY A 1 296 ? -56.270 -5.965 88.558 1.00 79.69 296 GLY A O 1
ATOM 2368 N N . GLY A 1 297 ? -56.038 -7.668 87.121 1.00 84.69 297 GLY A N 1
ATOM 2369 C CA . GLY A 1 297 ? -57.449 -7.701 86.686 1.00 84.69 297 GLY A CA 1
ATOM 2370 C C . GLY A 1 297 ? -57.748 -6.921 85.401 1.00 84.69 297 GLY A C 1
ATOM 2371 O O . GLY A 1 297 ? -58.907 -6.748 85.048 1.00 84.69 297 GLY A O 1
ATOM 2372 N N . TRP A 1 298 ? -56.718 -6.472 84.681 1.00 89.44 298 TRP A N 1
ATOM 2373 C CA . TRP A 1 298 ? -56.901 -5.704 83.450 1.00 89.44 298 TRP A CA 1
ATOM 2374 C C . TRP A 1 298 ? -57.287 -6.600 82.278 1.00 89.44 298 TRP A C 1
ATOM 2376 O O . TRP A 1 298 ? -56.711 -7.677 82.080 1.00 89.44 298 TRP A O 1
ATOM 2386 N N . THR A 1 299 ? -58.191 -6.108 81.440 1.00 88.44 299 THR A N 1
ATOM 2387 C CA . THR A 1 299 ? -58.571 -6.761 80.185 1.00 88.44 299 THR A CA 1
ATOM 2388 C C . THR A 1 299 ? -58.202 -5.897 78.992 1.00 88.44 299 THR A C 1
ATOM 2390 O O . THR A 1 299 ? -58.060 -4.687 79.115 1.00 88.44 299 THR A O 1
ATOM 2393 N N . ALA A 1 300 ? -58.030 -6.496 77.819 1.00 89.00 300 ALA A N 1
ATOM 2394 C CA . ALA A 1 300 ? -57.805 -5.741 76.595 1.00 89.00 300 ALA A CA 1
ATOM 2395 C C . ALA A 1 300 ? -58.594 -6.359 75.448 1.00 89.00 300 ALA A C 1
ATOM 2397 O O . ALA A 1 300 ? -58.783 -7.572 75.422 1.00 89.00 300 ALA A O 1
ATOM 2398 N N . ARG A 1 301 ? -59.016 -5.537 74.488 1.00 88.31 301 ARG A N 1
ATOM 2399 C CA . ARG A 1 301 ? -59.647 -5.968 73.238 1.00 88.31 301 ARG A CA 1
ATOM 2400 C C . ARG A 1 301 ? -59.183 -5.105 72.072 1.00 88.31 301 ARG A C 1
ATOM 2402 O O . ARG A 1 301 ? -58.740 -3.969 72.254 1.00 88.31 301 ARG A O 1
ATOM 2409 N N . PHE A 1 302 ? -59.251 -5.655 70.866 1.00 86.56 302 PHE A N 1
ATOM 2410 C CA . PHE A 1 302 ? -59.060 -4.851 69.664 1.00 86.56 302 PHE A CA 1
ATOM 2411 C C . PHE A 1 302 ? -60.280 -3.940 69.473 1.00 86.56 302 PHE A C 1
ATOM 2413 O O . PHE A 1 302 ? -61.397 -4.387 69.742 1.00 86.56 302 PHE A O 1
ATOM 2420 N N . PRO A 1 303 ? -60.094 -2.679 69.047 1.00 82.50 303 PRO A N 1
ATOM 2421 C CA . PRO A 1 303 ? -61.219 -1.850 68.640 1.00 82.50 303 PRO A CA 1
ATOM 2422 C C . PRO A 1 303 ? -61.964 -2.552 67.502 1.00 82.50 303 PRO A C 1
ATOM 2424 O O . PRO A 1 303 ? -61.331 -3.143 66.623 1.00 82.50 303 PRO A O 1
ATOM 2427 N N . GLU A 1 304 ? -63.294 -2.514 67.535 1.00 75.75 304 GLU A N 1
ATOM 2428 C CA . GLU A 1 304 ? -64.120 -3.072 66.468 1.00 75.75 304 GLU A CA 1
ATOM 2429 C C . GLU A 1 304 ? -63.736 -2.395 65.150 1.00 75.75 304 GLU A C 1
ATOM 2431 O O . GLU A 1 304 ? -63.834 -1.177 64.998 1.00 75.75 304 GLU A O 1
ATOM 2436 N N . THR A 1 305 ? -63.218 -3.172 64.203 1.00 59.31 305 THR A N 1
ATOM 2437 C CA . THR A 1 305 ? -62.937 -2.664 62.864 1.00 59.31 305 THR A CA 1
ATOM 2438 C C . THR A 1 305 ? -64.271 -2.459 62.164 1.00 59.31 305 THR A C 1
ATOM 2440 O O . THR A 1 305 ? -64.943 -3.438 61.834 1.00 59.31 305 THR A O 1
ATOM 2443 N N . SER A 1 306 ? -64.650 -1.206 61.920 1.00 49.00 306 SER A N 1
ATOM 2444 C CA . SER A 1 306 ? -65.676 -0.845 60.944 1.00 49.00 306 SER A CA 1
ATOM 2445 C C . SER A 1 306 ? -65.201 -1.266 59.548 1.00 49.00 306 SER A C 1
ATOM 2447 O O . SER A 1 306 ? -64.613 -0.484 58.807 1.00 49.00 306 SER A O 1
ATOM 2449 N N . ASN A 1 307 ? -65.397 -2.540 59.209 1.00 35.97 307 ASN A N 1
ATOM 2450 C CA . ASN A 1 307 ? -65.148 -3.060 57.870 1.00 35.97 307 ASN A CA 1
ATOM 2451 C C . ASN A 1 307 ? -66.304 -2.630 56.956 1.00 35.97 307 ASN A C 1
ATOM 2453 O O . ASN A 1 307 ? -67.354 -3.274 56.944 1.00 35.97 307 ASN A O 1
ATOM 2457 N N . GLY A 1 308 ? -66.093 -1.533 56.227 1.00 32.88 308 GLY A N 1
ATOM 2458 C CA . GLY A 1 308 ? -66.725 -1.240 54.939 1.00 32.88 308 GLY A CA 1
ATOM 2459 C C . GLY A 1 308 ? -65.710 -1.446 53.826 1.00 32.88 308 GLY A C 1
ATOM 2460 O O . GLY A 1 308 ? -64.558 -0.992 54.016 1.00 32.88 308 GLY A O 1
#

Foldseek 3Di:
DDFPDDPDDQAFQAWAKKWKAQQPLRAIDIATDRGLNVVVVVQVVCLVVLNDPQVVVSVSCVVRHDVRIDMTTRTGDPPVCRQVVSLVCCVVVVNCVRHRDVDNGRPDPPPPDDDPVVVVVVCVVCPPPDDPCVPPDDDPVVVVVVVVVVVPPPVCVPDDDDPVVVVVVVVVCPPPCVCPPPDDDPVVVVVVCVVCPPDDDDPVRVVVVCVVCPPDDDDPVRVVVVVVVCPPDDDDPVVVVVVVVVVQVPFAWKWKAAQVGDTDTDRHCPVVCVVVVWDPVVQVCQQVVVDVATPRRMHMHGPDPPDD

Secondary structure (DSSP, 8-state):
---SS-TTSPPPSS-EEEEEEETTT--EEEEEES-HHHHHHHHHHHHHTT--S-HHHHHHHHHH-GGGEEEEEEEE--GGGHHHHHHHHHHHHTHHHHSS---SBTTB-TT-PPPHHHHHHHHHHHTTPPPTTTTPPPPHHHHHHHHHHHHT-GGGTT-PPPHHHHHHHHHHHTT--TTTT-PPPHHHHHHHHHHHTT-PPPHHHHHHHHHHHTTPPPPHHHHHHHHHHHTT-PPPHHHHHHHHHHHHHTSPEEEEE-TTS-EEEEESHHHHHHHTT--HHHHHHHHTTSSS--TTS-EEEPPP----

Sequence (308 aa):
MTPLYHLGQPLPKTSGIYRITCTVNKKFYIGSSVNLLQRWGEHRKMLRSNNHGNIHLQRAWNKYGEETFIFEVIELVLTSFLLEREQFWIDKTQAVKKGFNIAKVAGSVLGITRSPETRKKISEAKKGKPSPNRGRKHTPEARAKMSEGQRRNTVNLGRKFSPEHRAKMSAASRGNKSNLGRKRSPESIEKTRIATQGRKLSDEQKLHLSKINTGKKHTAESKEKMSQQRRGKTHSPEAREKLRQAKTDKMMTLIVTDPDGKEYHVCGVQAFCKEHDLNRCTLIGVAKGKYGYTKGGWTARFPETSNG

pLDDT: mean 86.03, std 10.15, range [32.88, 98.06]